Protein AF-A0A538CJV5-F1 (afdb_monomer)

Nearest PDB structures (foldseek):
  1qgs-assembly1_A  TM=6.416E-01  e=1.612E-07  Bacillus subtilis
  7x8k-assembly1_A  TM=4.515E-01  e=1.310E-04  Arabidopsis thaliana
  7x8k-assembly4_D  TM=4.521E-01  e=4.586E-04  Arabidopsis thaliana
  7x8j-assembly2_B  TM=4.253E-01  e=3.800E-04  Arabidopsis thaliana
  3u2w-assembly1_B  TM=4.925E-01  e=3.001E-03  Homo sapiens

pLDDT: mean 91.77, std 8.12, range [60.09, 98.94]

Structure (mmCIF, N/CA/C/O backbone):
data_AF-A0A538CJV5-F1
#
_entry.id   AF-A0A538CJV5-F1
#
loop_
_atom_site.group_PDB
_atom_site.id
_atom_site.type_symbol
_atom_site.label_atom_id
_atom_site.label_alt_id
_atom_site.label_comp_id
_atom_site.label_asym_id
_atom_site.label_entity_id
_atom_site.label_seq_id
_atom_site.pdbx_PDB_ins_code
_atom_site.Cartn_x
_atom_site.Cartn_y
_atom_site.Cartn_z
_atom_site.occupancy
_atom_site.B_iso_or_equiv
_atom_site.auth_seq_id
_atom_site.auth_comp_id
_atom_site.auth_asym_id
_atom_site.auth_atom_id
_atom_site.pdbx_PDB_model_num
ATOM 1 N N . MET A 1 1 ? -18.997 0.207 14.375 1.00 94.88 1 MET A N 1
ATOM 2 C CA . MET A 1 1 ? -17.544 0.206 14.150 1.00 94.88 1 MET A CA 1
ATOM 3 C C . MET A 1 1 ? -17.192 1.322 13.179 1.00 94.88 1 MET A C 1
ATOM 5 O O . MET A 1 1 ? -17.931 1.482 12.211 1.00 94.88 1 MET A O 1
ATOM 9 N N . LYS A 1 2 ? -16.114 2.066 13.415 1.00 98.38 2 LYS A N 1
ATOM 10 C CA . LYS A 1 2 ? -15.525 3.058 12.519 1.00 98.38 2 LYS A CA 1
ATOM 11 C C . LYS A 1 2 ? -14.126 2.606 12.102 1.00 98.38 2 LYS A C 1
ATOM 13 O O . LYS A 1 2 ? -13.285 2.341 12.959 1.00 98.38 2 LYS A O 1
ATOM 18 N N . LEU A 1 3 ? -13.890 2.499 10.800 1.00 98.81 3 LEU A N 1
ATOM 19 C CA . LEU A 1 3 ? -12.602 2.131 10.220 1.00 98.81 3 LEU A CA 1
ATOM 20 C C . LEU A 1 3 ? -11.924 3.375 9.649 1.00 98.81 3 LEU A C 1
ATOM 22 O O . LEU A 1 3 ? -12.487 4.038 8.779 1.00 98.81 3 LEU A O 1
ATOM 26 N N . VAL A 1 4 ? -10.709 3.665 10.108 1.00 98.94 4 VAL A N 1
ATOM 27 C CA . VAL A 1 4 ? -9.882 4.750 9.569 1.00 98.94 4 VAL A CA 1
ATOM 28 C C . VAL A 1 4 ? -8.661 4.169 8.869 1.00 98.94 4 VAL A C 1
ATOM 30 O O . VAL A 1 4 ? -7.959 3.320 9.417 1.00 98.94 4 VAL A O 1
ATOM 33 N N . VAL A 1 5 ? -8.389 4.643 7.658 1.00 98.81 5 VAL A N 1
ATOM 34 C CA . VAL A 1 5 ? -7.159 4.314 6.930 1.00 98.81 5 VAL A CA 1
ATOM 35 C C . VAL A 1 5 ? -6.187 5.477 7.060 1.00 98.81 5 VAL A C 1
ATOM 37 O O . VAL A 1 5 ? -6.578 6.631 6.908 1.00 98.81 5 VAL A O 1
ATOM 40 N N . THR A 1 6 ? -4.916 5.193 7.335 1.00 98.81 6 THR A N 1
ATOM 41 C CA . THR A 1 6 ? -3.867 6.217 7.319 1.00 98.81 6 THR A CA 1
ATOM 42 C C . THR A 1 6 ? -2.929 5.995 6.148 1.00 98.81 6 THR A C 1
ATOM 44 O O . THR A 1 6 ? -2.408 4.886 6.022 1.00 98.81 6 THR A O 1
ATOM 47 N N . VAL A 1 7 ? -2.633 7.030 5.368 1.00 98.50 7 VAL A N 1
ATOM 48 C CA . VAL A 1 7 ? -1.726 6.940 4.216 1.00 98.50 7 VAL A CA 1
ATOM 49 C C . VAL A 1 7 ? -0.593 7.958 4.326 1.00 98.50 7 VAL A C 1
ATOM 51 O O . VAL A 1 7 ? -0.819 9.131 4.611 1.00 98.50 7 VAL A O 1
ATOM 54 N N . LEU A 1 8 ? 0.646 7.507 4.129 1.00 96.88 8 LEU A N 1
ATOM 55 C CA . LEU A 1 8 ? 1.800 8.390 3.947 1.00 96.88 8 LEU A CA 1
ATOM 56 C C . LEU A 1 8 ? 2.131 8.445 2.455 1.00 96.88 8 LEU A C 1
ATOM 58 O O . LEU A 1 8 ? 2.390 7.403 1.853 1.00 96.88 8 LEU A O 1
ATOM 62 N N . ALA A 1 9 ? 2.154 9.646 1.884 1.00 96.31 9 ALA A N 1
ATOM 63 C CA . ALA A 1 9 ? 2.426 9.862 0.468 1.00 96.31 9 ALA A CA 1
ATOM 64 C C . ALA A 1 9 ? 3.586 10.845 0.260 1.00 96.31 9 ALA A C 1
ATOM 66 O O . ALA A 1 9 ? 3.787 11.766 1.056 1.00 96.31 9 ALA A O 1
ATOM 67 N N . ARG A 1 10 ? 4.356 10.622 -0.809 1.00 95.38 10 ARG A N 1
ATOM 68 C CA . ARG A 1 10 ? 5.363 11.551 -1.331 1.00 95.38 10 ARG A CA 1
ATOM 69 C C . ARG A 1 10 ? 5.578 11.284 -2.815 1.00 95.38 10 ARG A C 1
ATOM 71 O O . ARG A 1 10 ? 6.206 10.285 -3.152 1.00 95.38 10 ARG A O 1
ATOM 78 N N . ASP A 1 11 ? 5.104 12.187 -3.663 1.00 96.62 11 ASP A N 1
ATOM 79 C CA . ASP A 1 11 ? 5.151 12.062 -5.127 1.00 96.62 11 ASP A CA 1
ATOM 80 C C . ASP A 1 11 ? 4.445 10.794 -5.664 1.00 96.62 11 ASP A C 1
ATOM 82 O O . ASP A 1 11 ? 5.027 9.986 -6.394 1.00 96.62 11 ASP A O 1
ATOM 86 N N . GLU A 1 12 ? 3.188 10.604 -5.257 1.00 97.75 12 GLU A N 1
ATOM 87 C CA . GLU A 1 12 ? 2.350 9.428 -5.533 1.00 97.75 12 GLU A CA 1
ATOM 88 C C . GLU A 1 12 ? 1.084 9.795 -6.344 1.00 97.75 12 GLU A C 1
ATOM 90 O O . GLU A 1 12 ? 0.062 9.106 -6.268 1.00 97.75 12 GLU A O 1
ATOM 95 N N . ALA A 1 13 ? 1.122 10.878 -7.134 1.00 98.00 13 ALA A N 1
ATOM 96 C CA . ALA A 1 13 ? -0.043 11.382 -7.873 1.00 98.00 13 ALA A CA 1
ATOM 97 C C . ALA A 1 13 ? -0.599 10.373 -8.893 1.00 98.00 13 ALA A C 1
ATOM 99 O O . ALA A 1 13 ? -1.760 10.454 -9.286 1.00 98.00 13 ALA A O 1
ATOM 100 N N . ASP A 1 14 ? 0.220 9.408 -9.314 1.00 97.56 14 ASP A N 1
ATOM 101 C CA . ASP A 1 14 ? -0.156 8.354 -10.253 1.00 97.56 14 ASP A CA 1
ATOM 102 C C . ASP A 1 14 ? -1.015 7.237 -9.629 1.00 97.56 14 ASP A C 1
ATOM 104 O O . ASP A 1 14 ? -1.598 6.437 -10.365 1.00 97.56 14 ASP A O 1
ATOM 108 N N . VAL A 1 15 ? -1.112 7.172 -8.293 1.00 98.44 15 VAL A N 1
ATOM 109 C CA . VAL A 1 15 ? -1.811 6.090 -7.575 1.00 98.44 15 VAL A CA 1
ATOM 110 C C . VAL A 1 15 ? -2.722 6.568 -6.440 1.00 98.44 15 VAL A C 1
ATOM 112 O O . VAL A 1 15 ? -3.722 5.904 -6.162 1.00 98.44 15 VAL A O 1
ATOM 115 N N . ILE A 1 16 ? -2.431 7.709 -5.805 1.00 98.75 16 ILE A N 1
ATOM 116 C CA . ILE A 1 16 ? -3.068 8.113 -4.540 1.00 98.75 16 ILE A CA 1
ATOM 117 C C . ILE A 1 16 ? -4.590 8.287 -4.646 1.00 98.75 16 ILE A C 1
ATOM 119 O O . ILE A 1 16 ? -5.313 7.899 -3.730 1.00 98.75 16 ILE A O 1
ATOM 123 N N . ASP A 1 17 ? -5.090 8.783 -5.781 1.00 98.75 17 ASP A N 1
ATOM 124 C CA . ASP A 1 17 ? -6.530 8.905 -6.033 1.00 98.75 17 ASP A CA 1
ATOM 125 C C . ASP A 1 17 ? -7.220 7.531 -6.038 1.00 98.75 17 ASP A C 1
ATOM 127 O O . ASP A 1 17 ? -8.182 7.285 -5.309 1.00 98.75 17 ASP A O 1
ATOM 131 N N . ALA A 1 18 ? -6.664 6.588 -6.803 1.00 98.75 18 ALA A N 1
ATOM 132 C CA . ALA A 1 18 ? -7.179 5.228 -6.882 1.00 98.75 18 ALA A CA 1
ATOM 133 C C . ALA A 1 18 ? -7.099 4.512 -5.530 1.00 98.75 18 ALA A C 1
ATOM 135 O O . ALA A 1 18 ? -8.007 3.756 -5.179 1.00 98.75 18 ALA A O 1
ATOM 136 N N . GLN A 1 19 ? -6.032 4.761 -4.770 1.00 98.75 19 GLN A N 1
ATOM 137 C CA . GLN A 1 19 ? -5.829 4.206 -3.440 1.00 98.75 19 GLN A CA 1
ATOM 138 C C . GLN A 1 19 ? -6.925 4.672 -2.476 1.00 98.75 19 GLN A C 1
ATOM 140 O O . GLN A 1 19 ? -7.603 3.832 -1.880 1.00 98.75 19 GLN A O 1
ATOM 145 N N . ILE A 1 20 ? -7.163 5.978 -2.368 1.00 98.88 20 ILE A N 1
ATOM 146 C CA . ILE A 1 20 ? -8.159 6.532 -1.441 1.00 98.88 20 ILE A CA 1
ATOM 147 C C . ILE A 1 20 ? -9.569 6.115 -1.859 1.00 98.88 20 ILE A C 1
ATOM 149 O O . ILE A 1 20 ? -10.326 5.585 -1.040 1.00 98.88 20 ILE A O 1
ATOM 153 N N . SER A 1 21 ? -9.894 6.272 -3.145 1.00 98.75 21 SER A N 1
ATOM 154 C CA . SER A 1 21 ? -11.191 5.888 -3.703 1.00 98.75 21 SER A CA 1
ATOM 155 C C . SER A 1 21 ? -11.505 4.412 -3.453 1.00 98.75 21 SER A C 1
ATOM 157 O O . SER A 1 21 ? -12.608 4.074 -3.009 1.00 98.75 21 SER A O 1
ATOM 159 N N . PHE A 1 22 ? -10.525 3.521 -3.650 1.00 98.81 22 PHE A N 1
ATOM 160 C CA . PHE A 1 22 ? -10.687 2.101 -3.357 1.00 98.81 22 PHE A CA 1
ATOM 161 C C . PHE A 1 22 ? -11.000 1.852 -1.881 1.00 98.81 22 PHE A C 1
ATOM 163 O O . PHE A 1 22 ? -11.981 1.172 -1.592 1.00 98.81 22 PHE A O 1
ATOM 170 N N . HIS A 1 23 ? -10.221 2.399 -0.942 1.00 98.81 23 HIS A N 1
ATOM 171 C CA . HIS A 1 23 ? -10.404 2.087 0.480 1.00 98.81 23 HIS A CA 1
ATOM 172 C C . HIS A 1 23 ? -11.726 2.622 1.038 1.00 98.81 23 HIS A C 1
ATOM 174 O O . HIS A 1 23 ? -12.391 1.906 1.792 1.00 98.81 23 HIS A O 1
ATOM 180 N N . LEU A 1 24 ? -12.150 3.824 0.630 1.00 98.81 24 LEU A N 1
ATOM 181 C CA . LEU A 1 24 ? -13.466 4.367 0.991 1.00 98.81 24 LEU A CA 1
ATOM 182 C C . LEU A 1 24 ? -14.594 3.443 0.498 1.00 98.81 24 LEU A C 1
ATOM 184 O O . LEU A 1 24 ? -15.499 3.091 1.254 1.00 98.81 24 LEU A O 1
ATOM 188 N N . ASN A 1 25 ? -14.497 2.947 -0.740 1.00 98.56 25 ASN A N 1
ATOM 189 C CA . ASN A 1 25 ? -15.475 2.008 -1.301 1.00 98.56 25 ASN A CA 1
ATOM 190 C C . ASN A 1 25 ? -15.317 0.559 -0.801 1.00 98.56 25 ASN A C 1
ATOM 192 O O . ASN A 1 25 ? -16.243 -0.243 -0.933 1.00 98.56 25 ASN A O 1
ATOM 196 N N . ALA A 1 26 ? -14.175 0.220 -0.204 1.00 98.25 26 ALA A N 1
ATOM 197 C CA . ALA A 1 26 ? -13.915 -1.060 0.449 1.00 98.25 26 ALA A CA 1
ATOM 198 C C . ALA A 1 26 ? -14.367 -1.086 1.921 1.00 98.25 26 ALA A C 1
ATOM 200 O O . ALA A 1 26 ? -14.229 -2.116 2.584 1.00 98.25 26 ALA A O 1
ATOM 201 N N . GLY A 1 27 ? -14.937 0.014 2.429 1.00 97.94 27 GLY A N 1
ATOM 202 C CA . GLY A 1 27 ? -15.560 0.099 3.751 1.00 97.94 27 GLY A CA 1
ATOM 203 C C . GLY A 1 27 ? -14.835 0.988 4.764 1.00 97.94 27 GLY A C 1
ATOM 204 O O . GLY A 1 27 ? -15.247 1.004 5.923 1.00 97.94 27 GLY A O 1
ATOM 205 N N . ALA A 1 28 ? -13.780 1.712 4.378 1.00 98.56 28 ALA A N 1
ATOM 206 C CA . ALA A 1 28 ? -13.204 2.743 5.238 1.00 98.56 28 ALA A CA 1
ATOM 207 C C . ALA A 1 28 ? -14.182 3.914 5.403 1.00 98.56 28 ALA A C 1
ATOM 209 O O . ALA A 1 28 ? -14.783 4.374 4.436 1.00 98.56 28 ALA A O 1
ATOM 210 N N . ASP A 1 29 ? -14.325 4.411 6.629 1.00 98.75 29 ASP A N 1
ATOM 211 C CA . ASP A 1 29 ? -15.207 5.539 6.936 1.00 98.75 29 ASP A CA 1
ATOM 212 C C . ASP A 1 29 ? -14.502 6.890 6.767 1.00 98.75 29 ASP A C 1
ATOM 214 O O . ASP A 1 29 ? -15.157 7.915 6.591 1.00 98.75 29 ASP A O 1
ATOM 218 N N . PHE A 1 30 ? -13.173 6.913 6.903 1.00 98.88 30 PHE A N 1
ATOM 219 C CA . PHE A 1 30 ? -12.385 8.138 6.863 1.00 98.88 30 PHE A CA 1
ATOM 220 C C . PHE A 1 30 ? -10.911 7.847 6.565 1.00 98.88 30 PHE A C 1
ATOM 222 O O . PHE A 1 30 ? -10.411 6.756 6.866 1.00 98.88 30 PHE A O 1
ATOM 229 N N . VAL A 1 31 ? -10.207 8.842 6.028 1.00 98.94 31 VAL A N 1
ATOM 230 C CA . VAL A 1 31 ? -8.772 8.764 5.735 1.00 98.94 31 VAL A CA 1
ATOM 231 C C . VAL A 1 31 ? -8.003 9.841 6.496 1.00 98.94 31 VAL A C 1
ATOM 233 O O . VAL A 1 31 ? -8.420 10.992 6.573 1.00 98.94 31 VAL A O 1
ATOM 236 N N . ILE A 1 32 ? -6.847 9.488 7.047 1.00 98.94 32 ILE A N 1
ATOM 237 C CA . ILE A 1 32 ? -5.866 10.453 7.552 1.00 98.94 32 ILE A CA 1
ATOM 238 C C . ILE A 1 32 ? -4.629 10.344 6.669 1.00 98.94 32 ILE A C 1
ATOM 240 O O . ILE A 1 32 ? -3.984 9.299 6.640 1.00 98.94 32 ILE A O 1
ATOM 244 N N . ALA A 1 33 ? -4.292 11.403 5.945 1.00 98.81 33 ALA A N 1
ATOM 245 C CA . ALA A 1 33 ? -3.119 11.419 5.085 1.00 98.81 33 ALA A CA 1
ATOM 246 C C . ALA A 1 33 ? -2.023 12.311 5.662 1.00 98.81 33 ALA A C 1
ATOM 248 O O . ALA A 1 33 ? -2.291 13.412 6.137 1.00 98.81 33 ALA A O 1
ATOM 249 N N . THR A 1 34 ? -0.777 11.852 5.580 1.00 98.44 34 THR A N 1
ATOM 250 C CA . THR A 1 34 ? 0.395 12.724 5.670 1.00 98.44 34 THR A CA 1
ATOM 251 C C . THR A 1 34 ? 0.983 12.873 4.275 1.00 98.44 34 THR A C 1
ATOM 253 O O . THR A 1 34 ? 1.377 11.879 3.666 1.00 98.44 34 THR A O 1
ATOM 256 N N . ASP A 1 35 ? 1.062 14.108 3.791 1.00 97.75 35 ASP A N 1
ATOM 257 C CA . ASP A 1 35 ? 1.786 14.465 2.574 1.00 97.75 35 ASP A CA 1
ATOM 258 C C . ASP A 1 35 ? 3.192 14.943 2.946 1.00 97.75 35 ASP A C 1
ATOM 260 O O . ASP A 1 35 ? 3.358 15.973 3.607 1.00 97.75 35 ASP A O 1
ATOM 264 N N . ASN A 1 36 ? 4.213 14.185 2.548 1.00 95.38 36 ASN A N 1
ATOM 265 C CA . ASN A 1 36 ? 5.600 14.515 2.840 1.00 95.38 36 ASN A CA 1
ATOM 266 C C . ASN A 1 36 ? 6.226 15.372 1.737 1.00 95.38 36 ASN A C 1
ATOM 268 O O . ASN A 1 36 ? 7.136 14.933 1.030 1.00 95.38 36 ASN A O 1
ATOM 272 N N . ASN A 1 37 ? 5.767 16.623 1.667 1.00 94.31 37 ASN A N 1
ATOM 273 C CA . ASN A 1 37 ? 6.309 17.659 0.790 1.00 94.31 37 ASN A CA 1
ATOM 274 C C . ASN A 1 37 ? 6.366 17.202 -0.677 1.00 94.31 37 ASN A C 1
ATOM 276 O O . ASN A 1 37 ? 7.427 17.278 -1.314 1.00 94.31 37 ASN A O 1
ATOM 280 N N . SER A 1 38 ? 5.245 16.666 -1.175 1.00 96.25 38 SER A N 1
ATOM 281 C CA . SER A 1 38 ? 5.129 16.267 -2.576 1.00 96.25 38 SER A CA 1
ATOM 282 C C . SER A 1 38 ? 5.346 17.459 -3.511 1.00 96.25 38 SER A C 1
ATOM 284 O O . SER A 1 38 ? 5.083 18.614 -3.175 1.00 96.25 38 SER A O 1
ATOM 286 N N . ARG A 1 39 ? 5.891 17.172 -4.691 1.00 95.19 39 ARG A N 1
ATOM 287 C CA . ARG A 1 39 ? 6.211 18.135 -5.756 1.00 95.19 39 ARG A CA 1
ATOM 288 C C . ARG A 1 39 ? 5.524 17.799 -7.076 1.00 95.19 39 ARG A C 1
ATOM 290 O O . ARG A 1 39 ? 5.745 18.487 -8.072 1.00 95.19 39 ARG A O 1
ATOM 297 N N . ASP A 1 40 ? 4.750 16.723 -7.095 1.00 95.56 40 ASP A N 1
ATOM 298 C CA . ASP A 1 40 ? 3.803 16.408 -8.154 1.00 95.56 40 ASP A CA 1
ATOM 299 C C . ASP A 1 40 ? 2.375 16.806 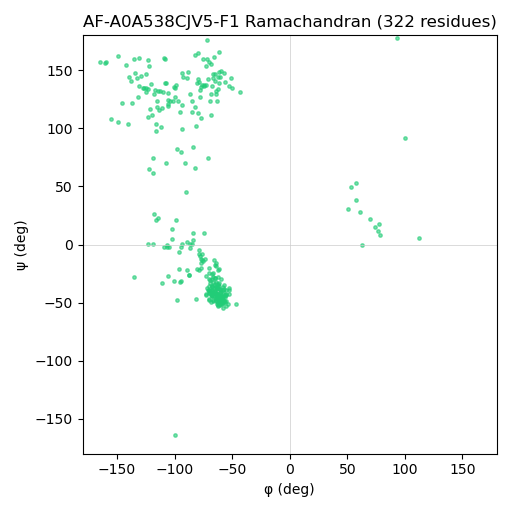-7.728 1.00 95.56 40 ASP A C 1
ATOM 301 O O . ASP A 1 40 ? 2.201 17.565 -6.782 1.00 95.56 40 ASP A O 1
ATOM 305 N N . GLY A 1 41 ? 1.353 16.298 -8.422 1.00 98.00 41 GLY A N 1
ATOM 306 C CA . GLY A 1 41 ? -0.053 16.593 -8.124 1.00 98.00 41 GLY A CA 1
ATOM 307 C C . GLY A 1 41 ? -0.641 15.903 -6.880 1.00 98.00 41 GLY A C 1
ATOM 308 O O . GLY A 1 41 ? -1.862 15.879 -6.732 1.00 98.00 41 GLY A O 1
ATOM 309 N N . THR A 1 42 ? 0.171 15.252 -6.035 1.00 98.62 42 THR A N 1
ATOM 310 C CA . THR A 1 42 ? -0.322 14.457 -4.893 1.00 98.62 42 THR A CA 1
ATOM 311 C C . THR A 1 42 ? -1.093 15.322 -3.902 1.00 98.62 42 THR A C 1
ATOM 313 O O . THR A 1 42 ? -2.175 14.934 -3.458 1.00 98.62 42 THR A O 1
ATOM 316 N N . THR A 1 43 ? -0.556 16.495 -3.556 1.00 98.62 43 THR A N 1
ATOM 317 C CA . THR A 1 43 ? -1.146 17.391 -2.555 1.00 98.62 43 THR A CA 1
ATOM 318 C C . THR A 1 43 ? -2.525 17.873 -3.001 1.00 98.62 43 THR A C 1
ATOM 320 O O . THR A 1 43 ? -3.482 17.797 -2.233 1.00 98.62 43 THR A O 1
ATOM 323 N N . GLU A 1 44 ? -2.668 18.285 -4.262 1.00 98.75 44 GLU A N 1
ATOM 324 C CA . GLU A 1 44 ? -3.924 18.791 -4.822 1.00 98.75 44 GLU A CA 1
ATOM 325 C C . GLU A 1 44 ? -5.017 17.715 -4.855 1.00 98.75 44 GLU A C 1
ATOM 327 O O . GLU A 1 44 ? -6.193 18.016 -4.612 1.00 98.75 44 GLU A O 1
ATOM 332 N N . ILE A 1 45 ? -4.638 16.458 -5.126 1.00 98.88 45 ILE A N 1
ATOM 333 C CA . ILE A 1 45 ? -5.551 15.310 -5.061 1.00 98.88 45 ILE A CA 1
ATOM 334 C C . ILE A 1 45 ? -6.031 15.107 -3.618 1.00 98.88 45 ILE A C 1
ATOM 336 O O . ILE A 1 45 ? -7.236 15.016 -3.378 1.00 98.88 45 ILE A O 1
ATOM 340 N N . LEU A 1 46 ? -5.114 15.090 -2.644 1.00 98.88 46 LEU A N 1
ATOM 341 C CA . LEU A 1 46 ? -5.451 14.920 -1.226 1.00 98.88 46 LEU A CA 1
ATOM 342 C C . LEU A 1 46 ? -6.368 16.040 -0.713 1.00 98.88 46 LEU A C 1
ATOM 344 O O . LEU A 1 46 ? -7.348 15.770 -0.018 1.00 98.88 46 LEU A O 1
ATOM 348 N N . GLU A 1 47 ? -6.106 17.289 -1.097 1.00 98.81 47 GLU A N 1
ATOM 349 C CA . GLU A 1 47 ? -6.968 18.430 -0.775 1.00 98.81 47 GLU A CA 1
ATOM 350 C C . GLU A 1 47 ? -8.374 18.309 -1.385 1.00 98.81 47 GLU A C 1
ATOM 352 O O . GLU A 1 47 ? -9.337 18.838 -0.823 1.00 98.81 47 GLU A O 1
ATOM 357 N N . GLY A 1 48 ? -8.523 17.603 -2.511 1.00 98.81 48 GLY A N 1
ATOM 358 C CA . GLY A 1 48 ? -9.824 17.216 -3.063 1.00 98.81 48 GLY A CA 1
ATOM 359 C C . GLY A 1 48 ? -10.666 16.445 -2.052 1.00 98.81 48 GLY A C 1
ATOM 360 O O . GLY A 1 48 ? -11.765 16.878 -1.706 1.00 98.81 48 GLY A O 1
ATOM 361 N N . TYR A 1 49 ? -10.099 15.384 -1.486 1.00 98.81 49 TYR A N 1
ATOM 362 C CA . TYR A 1 49 ? -10.761 14.565 -0.470 1.00 98.81 49 TYR A CA 1
ATOM 363 C C . TYR A 1 49 ? -10.992 15.306 0.860 1.00 98.81 49 TYR A C 1
ATOM 365 O O . TYR A 1 49 ? -11.967 15.024 1.564 1.00 98.81 49 TYR A O 1
ATOM 373 N N . VAL A 1 50 ? -10.149 16.293 1.200 1.00 98.88 50 VAL A N 1
ATOM 374 C CA . VAL A 1 50 ? -10.411 17.205 2.332 1.00 98.88 50 VAL A CA 1
ATOM 375 C C . VAL A 1 50 ? -11.685 18.012 2.086 1.00 98.88 50 VAL A C 1
ATOM 377 O O . VAL A 1 50 ? -12.536 18.098 2.971 1.00 98.88 50 VAL A O 1
ATOM 380 N N . ARG A 1 51 ? -11.850 18.584 0.885 1.00 98.75 51 ARG A N 1
ATOM 381 C CA . ARG A 1 51 ? -13.052 19.360 0.524 1.00 98.75 51 ARG A CA 1
ATOM 382 C C . ARG A 1 51 ? -14.319 18.506 0.520 1.00 98.75 51 ARG A C 1
ATOM 384 O O . ARG A 1 51 ? -15.385 19.015 0.854 1.00 98.75 51 ARG A O 1
ATOM 391 N N . GLU A 1 52 ? -14.201 17.227 0.182 1.00 98.50 52 GLU A N 1
ATOM 392 C CA . GLU A 1 52 ? -15.297 16.253 0.262 1.00 98.50 52 GLU A CA 1
ATOM 393 C C . GLU A 1 52 ? -15.639 15.835 1.703 1.00 98.50 52 GLU A C 1
ATOM 395 O O . GLU A 1 52 ? -16.688 15.240 1.942 1.00 98.50 52 GLU A O 1
ATOM 400 N N . GLY A 1 53 ? -14.791 16.169 2.682 1.00 98.62 53 GLY A N 1
ATOM 401 C CA . GLY A 1 53 ? -15.027 15.878 4.096 1.00 98.62 53 GLY A CA 1
ATOM 402 C C . GLY A 1 53 ? -14.755 14.426 4.493 1.00 98.62 53 GLY A C 1
ATOM 403 O O . GLY A 1 53 ? -15.219 13.995 5.548 1.00 98.62 53 GLY A O 1
ATOM 404 N N . VAL A 1 54 ? -14.010 13.675 3.676 1.00 98.75 54 VAL A N 1
ATOM 405 C CA . VAL A 1 54 ? -13.677 12.254 3.911 1.00 98.75 54 VAL A CA 1
ATOM 406 C C . VAL A 1 54 ? -12.208 12.026 4.280 1.00 98.75 54 VAL A C 1
ATOM 408 O O . VAL A 1 54 ? -11.810 10.893 4.563 1.00 98.75 54 VAL A O 1
ATOM 411 N N . LEU A 1 55 ? -11.401 13.093 4.299 1.00 98.88 55 LEU A N 1
ATOM 412 C CA . LEU A 1 55 ? -9.974 13.030 4.593 1.00 98.88 55 LEU A CA 1
ATOM 413 C C . LEU A 1 55 ? -9.509 14.172 5.509 1.00 98.88 55 LEU A C 1
ATOM 415 O O . LEU A 1 55 ? -9.911 15.323 5.347 1.00 98.88 55 LEU A O 1
ATOM 419 N N . HIS A 1 56 ? -8.611 13.857 6.444 1.00 98.88 56 HIS A N 1
ATOM 420 C CA . HIS A 1 56 ? -7.805 14.831 7.183 1.00 98.88 56 HIS A CA 1
ATOM 421 C C . HIS A 1 56 ? -6.365 14.817 6.671 1.00 98.88 56 HIS A C 1
ATOM 423 O O . HIS A 1 56 ? -5.725 13.764 6.663 1.00 98.88 56 HIS A O 1
ATOM 429 N N . LEU A 1 57 ? -5.861 15.979 6.255 1.00 98.81 57 LEU A N 1
ATOM 430 C CA . LEU A 1 57 ? -4.535 16.125 5.659 1.00 98.81 57 LEU A CA 1
ATOM 431 C C . LEU A 1 57 ? -3.553 16.773 6.637 1.00 98.81 57 LEU A C 1
ATOM 433 O O . LEU A 1 57 ? -3.819 17.836 7.196 1.00 98.81 57 LEU A O 1
ATOM 437 N N . ILE A 1 58 ? -2.394 16.141 6.790 1.00 98.62 58 ILE A N 1
ATOM 438 C CA . ILE A 1 58 ? -1.241 16.658 7.518 1.00 98.62 58 ILE A CA 1
ATOM 439 C C . ILE A 1 58 ? -0.142 16.969 6.502 1.00 98.62 58 ILE A C 1
ATOM 441 O O . ILE A 1 58 ? 0.368 16.064 5.842 1.00 98.62 58 ILE A O 1
ATOM 445 N N . HIS A 1 59 ? 0.255 18.236 6.402 1.00 97.81 59 HIS A N 1
ATOM 446 C CA . HIS A 1 59 ? 1.411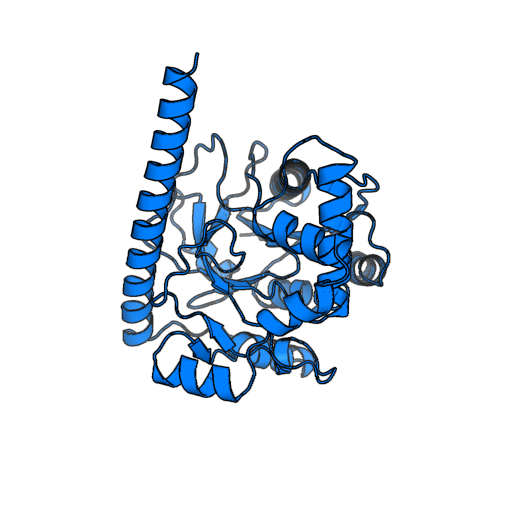 18.630 5.598 1.00 97.81 59 HIS A CA 1
ATOM 447 C C . HIS A 1 59 ? 2.693 18.462 6.412 1.00 97.81 59 HIS A C 1
ATOM 449 O O . HIS A 1 59 ? 2.832 19.040 7.491 1.00 97.81 59 HIS A O 1
ATOM 455 N N . GLU A 1 60 ? 3.636 17.683 5.892 1.00 95.94 60 GLU A N 1
ATOM 456 C CA . GLU A 1 60 ? 4.907 17.399 6.545 1.00 95.94 60 GLU A CA 1
ATOM 457 C C . GLU A 1 60 ? 6.074 17.948 5.709 1.00 95.94 60 GLU A C 1
ATOM 459 O O . GLU A 1 60 ? 6.514 17.297 4.755 1.00 95.94 60 GLU A O 1
ATOM 464 N N . PRO A 1 61 ? 6.589 19.148 6.046 1.00 92.06 61 PRO A N 1
ATOM 465 C CA . PRO A 1 61 ? 7.614 19.823 5.252 1.00 92.06 61 PRO A CA 1
ATOM 466 C C . PRO A 1 61 ? 9.012 19.210 5.422 1.00 92.06 61 PRO A C 1
ATOM 468 O O . PRO A 1 61 ? 9.914 19.528 4.645 1.00 92.06 61 PRO A O 1
ATOM 471 N N . ALA A 1 62 ? 9.225 18.367 6.440 1.00 85.62 62 ALA A N 1
ATOM 472 C CA . ALA A 1 62 ? 10.528 17.785 6.729 1.00 85.62 62 ALA A CA 1
ATOM 473 C C . ALA A 1 62 ? 11.014 16.875 5.590 1.00 85.62 62 ALA A C 1
ATOM 475 O O . ALA A 1 62 ? 10.301 15.997 5.119 1.00 85.62 62 ALA A O 1
ATOM 476 N N . GLU A 1 63 ? 12.263 17.039 5.158 1.00 78.38 63 GLU A N 1
ATOM 477 C CA . GLU A 1 63 ? 12.794 16.267 4.027 1.00 78.38 63 GLU A CA 1
ATOM 478 C C . GLU A 1 63 ? 13.250 14.846 4.396 1.00 78.38 63 GLU A C 1
ATOM 480 O O . GLU A 1 63 ? 13.341 13.990 3.510 1.00 78.38 63 GLU A O 1
ATOM 485 N N . GLY A 1 64 ? 13.538 14.593 5.678 1.00 77.81 64 GLY A N 1
ATOM 486 C CA . GLY A 1 64 ? 13.935 13.280 6.195 1.00 77.81 64 GLY A CA 1
ATOM 487 C C . GLY A 1 64 ? 12.767 12.294 6.247 1.00 77.81 64 GLY A C 1
ATOM 488 O O . GLY A 1 64 ? 11.622 12.698 6.382 1.00 77.81 64 GLY A O 1
ATOM 489 N N . LEU A 1 65 ? 13.037 10.987 6.167 1.00 79.06 65 LEU A N 1
ATOM 490 C CA . LEU A 1 65 ? 11.986 9.961 6.120 1.00 79.06 65 LEU A CA 1
ATOM 491 C C . LEU A 1 65 ? 11.670 9.390 7.516 1.00 79.06 65 LEU A C 1
ATOM 493 O O . LEU A 1 65 ? 12.093 8.280 7.857 1.00 79.06 65 LEU A O 1
ATOM 497 N N . ARG A 1 66 ? 10.880 10.121 8.314 1.00 86.12 66 ARG A N 1
ATOM 498 C CA . ARG A 1 66 ? 10.468 9.725 9.680 1.00 86.12 66 ARG A CA 1
ATOM 499 C C . ARG A 1 66 ? 9.160 8.919 9.689 1.00 86.12 66 ARG A C 1
ATOM 501 O O . ARG A 1 66 ? 8.284 9.130 10.522 1.00 86.12 66 ARG A O 1
ATOM 508 N N . GLN A 1 67 ? 9.045 7.947 8.775 1.00 88.56 67 GLN A N 1
ATOM 509 C CA . GLN A 1 67 ? 7.813 7.178 8.512 1.00 88.56 67 GLN A CA 1
ATOM 510 C C . GLN A 1 67 ? 7.126 6.659 9.787 1.00 88.56 67 GLN A C 1
ATOM 512 O O . GLN A 1 67 ? 5.932 6.870 9.961 1.00 88.56 67 GLN A O 1
ATOM 517 N N . GLY A 1 68 ? 7.864 5.988 10.682 1.00 90.44 68 GLY A N 1
ATOM 518 C CA . GLY A 1 68 ? 7.273 5.380 11.883 1.00 90.44 68 GLY A CA 1
ATOM 519 C C . GLY A 1 68 ? 6.635 6.401 12.829 1.00 90.44 68 GLY A C 1
ATOM 520 O O . GLY A 1 68 ? 5.589 6.130 13.411 1.00 90.44 68 GLY A O 1
ATOM 521 N N . GLU A 1 69 ? 7.216 7.596 12.937 1.00 92.88 69 GLU A N 1
ATOM 522 C CA . GLU A 1 69 ? 6.672 8.685 13.752 1.00 92.88 69 GLU A CA 1
ATOM 523 C C . GLU A 1 69 ? 5.400 9.260 13.146 1.00 92.88 69 GLU A C 1
ATOM 525 O O . GLU A 1 69 ? 4.404 9.423 13.847 1.00 92.88 69 GLU A O 1
ATOM 530 N N . TRP A 1 70 ? 5.410 9.533 11.843 1.00 95.31 70 TRP A N 1
ATOM 531 C CA . TRP A 1 70 ? 4.254 10.113 11.167 1.00 95.31 70 TRP A CA 1
ATOM 532 C C . TRP A 1 70 ? 3.078 9.145 11.118 1.00 95.31 70 TRP A C 1
ATOM 534 O O . TRP A 1 70 ? 1.953 9.538 11.415 1.00 95.31 70 TRP A O 1
ATOM 544 N N . VAL A 1 71 ? 3.331 7.867 10.830 1.00 97.06 71 VAL A N 1
ATOM 545 C CA . VAL A 1 71 ? 2.293 6.831 10.869 1.00 97.06 71 VAL A CA 1
ATOM 546 C C . VAL A 1 71 ? 1.759 6.651 12.290 1.00 97.06 71 VAL A C 1
ATOM 548 O O . VAL A 1 71 ? 0.546 6.615 12.478 1.00 97.06 71 VAL A O 1
ATOM 551 N N . THR A 1 72 ? 2.629 6.637 13.305 1.00 97.69 72 THR A N 1
ATOM 552 C CA . THR A 1 72 ? 2.207 6.611 14.715 1.00 97.69 72 THR A CA 1
ATOM 553 C C . THR A 1 72 ? 1.333 7.818 15.065 1.00 97.69 72 THR A C 1
ATOM 555 O O . THR A 1 72 ? 0.286 7.657 15.690 1.00 97.69 72 THR A O 1
ATOM 558 N N . ARG A 1 73 ? 1.717 9.028 14.634 1.00 97.94 73 ARG A N 1
ATOM 559 C CA . ARG A 1 73 ? 0.928 10.255 14.820 1.00 97.94 73 ARG A CA 1
ATOM 560 C C . ARG A 1 73 ? -0.465 10.106 14.208 1.00 97.94 73 ARG A C 1
ATOM 562 O O . ARG A 1 73 ? -1.444 10.377 14.895 1.00 97.94 73 ARG A O 1
ATOM 569 N N . MET A 1 74 ? -0.562 9.632 12.964 1.00 98.69 74 MET A N 1
ATOM 570 C CA . MET A 1 74 ? -1.851 9.405 12.299 1.00 98.69 74 MET A CA 1
ATOM 571 C C . MET A 1 74 ? -2.694 8.332 13.001 1.00 98.69 74 MET A C 1
ATOM 573 O O . MET A 1 74 ? -3.891 8.527 13.182 1.00 98.69 74 MET A O 1
ATOM 577 N N . ALA A 1 75 ? -2.089 7.222 13.432 1.00 98.50 75 ALA A N 1
ATOM 578 C CA . ALA A 1 75 ? -2.799 6.133 14.104 1.00 98.50 75 ALA A CA 1
ATOM 579 C C . ALA A 1 75 ? -3.385 6.564 15.459 1.00 98.50 75 ALA A C 1
ATOM 581 O O . ALA A 1 75 ? -4.521 6.222 15.786 1.00 98.50 75 ALA A O 1
ATOM 582 N N . ARG A 1 76 ? -2.640 7.368 16.226 1.00 98.62 76 ARG A N 1
ATOM 583 C CA . ARG A 1 76 ? -3.129 7.950 17.484 1.00 98.62 76 ARG A CA 1
ATOM 584 C C . ARG A 1 76 ? -4.243 8.956 17.239 1.00 98.62 76 ARG A C 1
ATOM 586 O O . ARG A 1 76 ? -5.261 8.895 17.916 1.00 98.62 76 ARG A O 1
ATOM 593 N N . LEU A 1 77 ? -4.080 9.814 16.231 1.00 98.69 77 LEU A N 1
ATOM 594 C CA . LEU A 1 77 ? -5.100 10.777 15.821 1.00 98.69 77 LEU A CA 1
ATOM 595 C C . LEU A 1 77 ? -6.403 10.077 15.406 1.00 98.69 77 LEU A C 1
ATOM 597 O O . LEU A 1 77 ? -7.491 10.514 15.780 1.00 98.69 77 LEU A O 1
ATOM 601 N N . ALA A 1 78 ? -6.297 8.954 14.687 1.00 98.75 78 ALA A N 1
ATOM 602 C CA . ALA A 1 78 ? -7.443 8.123 14.337 1.00 98.75 78 ALA A CA 1
ATOM 603 C C . ALA A 1 78 ? -8.219 7.679 15.587 1.00 98.75 78 ALA A C 1
ATOM 605 O O . ALA A 1 78 ? -9.447 7.759 15.600 1.00 98.75 78 ALA A O 1
ATOM 606 N N . ALA A 1 79 ? -7.510 7.262 16.641 1.00 98.19 79 ALA A N 1
ATOM 607 C CA . ALA A 1 79 ? -8.110 6.841 17.902 1.00 98.19 79 ALA A CA 1
ATOM 608 C C . ALA A 1 79 ? -8.725 8.011 18.692 1.00 98.19 79 ALA A C 1
ATOM 610 O O . ALA A 1 79 ? -9.859 7.902 19.152 1.00 98.19 79 ALA A O 1
ATOM 611 N N . THR A 1 80 ? -8.002 9.123 18.854 1.00 98.31 80 THR A N 1
ATOM 612 C CA . THR A 1 80 ? -8.411 10.213 19.757 1.00 98.31 80 THR A CA 1
ATOM 613 C C . THR A 1 80 ? -9.432 11.158 19.139 1.00 98.31 80 THR A C 1
ATOM 615 O O . THR A 1 80 ? -10.437 11.473 19.773 1.00 98.31 80 THR A O 1
ATOM 618 N N . ASP A 1 81 ? -9.195 11.591 17.902 1.00 98.44 81 ASP A N 1
ATOM 619 C CA . ASP A 1 81 ? -9.895 12.743 17.321 1.00 98.44 81 ASP A CA 1
ATOM 620 C C . ASP A 1 81 ? -10.934 12.297 16.293 1.00 98.44 81 ASP A C 1
ATOM 622 O O . ASP A 1 81 ? -11.957 12.953 16.095 1.00 98.44 81 ASP A O 1
ATOM 626 N N . PHE A 1 82 ? -10.702 11.141 15.665 1.00 98.38 82 PHE A N 1
ATOM 627 C CA . PHE A 1 82 ? -11.615 10.574 14.677 1.00 98.38 82 PHE A CA 1
ATOM 628 C C . PHE A 1 82 ? -12.428 9.394 15.206 1.00 98.38 82 PHE A C 1
ATOM 630 O O . PHE A 1 82 ? -13.295 8.918 14.474 1.00 98.38 82 PHE A O 1
ATOM 637 N N . GLY A 1 83 ? -12.227 8.956 16.453 1.00 98.12 83 GLY A N 1
ATOM 638 C CA . GLY A 1 83 ? -13.029 7.904 17.087 1.00 98.12 83 GLY A CA 1
ATOM 639 C C . GLY A 1 83 ? -13.018 6.586 16.312 1.00 98.12 83 GLY A C 1
ATOM 640 O O . GLY A 1 83 ? -14.063 5.959 16.142 1.00 98.12 83 GLY A O 1
ATOM 641 N N . ALA A 1 84 ? -11.866 6.221 15.748 1.00 98.69 84 ALA A N 1
ATOM 642 C CA . ALA A 1 84 ? -11.682 4.940 15.089 1.00 98.69 84 ALA A CA 1
ATOM 643 C C . ALA A 1 84 ? -11.864 3.794 16.093 1.00 98.69 84 ALA A C 1
ATOM 645 O O . ALA A 1 84 ? -11.427 3.889 17.234 1.00 98.69 84 ALA A O 1
ATOM 646 N N . ASP A 1 85 ? -12.445 2.689 15.637 1.00 98.56 85 ASP A N 1
ATOM 647 C CA . ASP A 1 85 ? -12.396 1.401 16.335 1.00 98.56 85 ASP A CA 1
ATOM 648 C C . ASP A 1 85 ? -11.258 0.530 15.780 1.00 98.56 85 ASP A C 1
ATOM 650 O O . ASP A 1 85 ? -10.634 -0.240 16.510 1.00 98.56 85 ASP A O 1
ATOM 654 N N . TRP A 1 86 ? -10.975 0.675 14.482 1.00 98.75 86 TRP A N 1
ATOM 655 C CA . TRP A 1 86 ? -9.888 0.008 13.771 1.00 98.75 86 TRP A CA 1
ATOM 656 C C . TRP A 1 86 ? -9.123 0.987 12.890 1.00 98.75 86 TRP A C 1
ATOM 658 O O . TRP A 1 86 ? -9.696 1.919 12.318 1.00 98.75 86 TRP A O 1
ATOM 668 N N . VAL A 1 87 ? -7.829 0.721 12.755 1.00 98.81 87 VAL A N 1
ATOM 669 C CA . VAL A 1 87 ? -6.886 1.484 11.950 1.00 98.81 87 VAL A CA 1
ATOM 670 C C . VAL A 1 87 ? -6.144 0.544 11.004 1.00 98.81 87 VAL A C 1
ATOM 672 O O . VAL A 1 87 ? -5.664 -0.521 11.402 1.00 98.81 87 VAL A O 1
ATOM 675 N N . ILE A 1 88 ? -6.038 0.956 9.744 1.00 98.75 88 ILE A N 1
ATOM 676 C CA . ILE A 1 88 ? -5.150 0.347 8.751 1.00 98.75 88 ILE A CA 1
ATOM 677 C C . ILE A 1 88 ? -4.099 1.385 8.365 1.00 98.75 88 ILE A C 1
ATOM 679 O O . ILE A 1 88 ? -4.438 2.436 7.819 1.00 98.75 88 ILE A O 1
ATOM 683 N N . ASN A 1 89 ? -2.822 1.093 8.618 1.00 98.31 89 ASN A N 1
ATOM 684 C CA . ASN A 1 89 ? -1.721 1.924 8.141 1.00 98.31 89 ASN A CA 1
ATOM 685 C C . ASN A 1 89 ? -1.199 1.387 6.807 1.00 98.31 89 ASN A C 1
ATOM 687 O O . ASN A 1 89 ? -0.712 0.258 6.733 1.00 98.31 89 ASN A O 1
ATOM 691 N N . THR A 1 90 ? -1.262 2.203 5.762 1.00 96.62 90 THR A N 1
ATOM 692 C CA . THR A 1 90 ? -0.954 1.788 4.393 1.00 96.62 90 THR A CA 1
ATOM 693 C C . THR A 1 90 ? 0.041 2.736 3.740 1.00 96.62 90 THR A C 1
ATOM 695 O O . THR A 1 90 ? 0.031 3.942 3.995 1.00 96.62 90 THR A O 1
ATOM 698 N N . ASP A 1 91 ? 0.914 2.183 2.903 1.00 95.81 91 ASP A N 1
ATOM 699 C CA . ASP A 1 91 ? 1.672 2.989 1.948 1.00 95.81 91 ASP A CA 1
ATOM 700 C C . ASP A 1 91 ? 0.738 3.400 0.782 1.00 95.81 91 ASP A C 1
ATOM 702 O O . ASP A 1 91 ? -0.321 2.794 0.576 1.00 95.81 91 ASP A O 1
ATOM 706 N N . ALA A 1 92 ? 1.086 4.454 0.036 1.00 97.56 92 ALA A N 1
ATOM 707 C CA . ALA A 1 92 ? 0.260 4.962 -1.073 1.00 97.56 92 ALA A CA 1
ATOM 708 C C . ALA A 1 92 ? 0.125 3.973 -2.248 1.00 97.56 92 ALA A C 1
ATOM 710 O O . ALA A 1 92 ? -0.777 4.096 -3.072 1.00 97.56 92 ALA A O 1
ATOM 711 N N . ASP A 1 93 ? 1.010 2.980 -2.311 1.00 97.06 93 ASP A N 1
ATOM 712 C CA . ASP A 1 93 ? 1.060 1.945 -3.337 1.00 97.06 93 ASP A CA 1
ATOM 713 C C . ASP A 1 93 ? 0.477 0.596 -2.874 1.00 97.06 93 ASP A C 1
ATOM 715 O O . ASP A 1 93 ? 0.648 -0.425 -3.547 1.00 97.06 93 ASP A O 1
ATOM 719 N N . GLU A 1 94 ? -0.228 0.590 -1.739 1.00 98.00 94 GLU A N 1
ATOM 720 C CA . GLU A 1 94 ? -0.830 -0.582 -1.102 1.00 98.00 94 GLU A CA 1
ATOM 721 C C . GLU A 1 94 ? -2.364 -0.510 -1.092 1.00 98.00 94 GLU A C 1
ATOM 723 O O . GLU A 1 94 ? -2.958 0.493 -0.693 1.00 98.00 94 GLU A O 1
ATOM 728 N N . PHE A 1 95 ? -3.006 -1.613 -1.493 1.00 98.56 95 PHE A N 1
ATOM 729 C CA . PHE A 1 95 ? -4.461 -1.783 -1.515 1.00 98.56 95 PHE A CA 1
ATOM 730 C C . PHE A 1 95 ? -4.872 -2.950 -0.619 1.00 98.56 95 PHE A C 1
ATOM 732 O O . PHE A 1 95 ? -4.586 -4.110 -0.926 1.00 98.56 95 PHE A O 1
ATOM 739 N N . TRP A 1 96 ? -5.551 -2.653 0.487 1.00 98.50 96 TRP A N 1
ATOM 740 C CA . TRP A 1 96 ? -5.990 -3.656 1.454 1.00 98.50 96 TRP A CA 1
ATOM 741 C C . TRP A 1 96 ? -7.253 -4.363 0.975 1.00 98.50 96 TRP A C 1
ATOM 743 O O . TRP A 1 96 ? -8.324 -3.769 0.869 1.00 98.50 96 TRP A O 1
ATOM 753 N N . TRP A 1 97 ? -7.125 -5.650 0.684 1.00 98.06 97 TRP A N 1
ATOM 754 C CA . TRP A 1 97 ? -8.162 -6.467 0.082 1.00 98.06 97 TRP A CA 1
ATOM 755 C C . TRP A 1 97 ? -8.791 -7.416 1.111 1.00 98.06 97 TRP A C 1
ATOM 757 O O . TRP A 1 97 ? -8.085 -8.275 1.648 1.00 98.06 97 TRP A O 1
ATOM 767 N N . PRO A 1 98 ? -10.102 -7.312 1.383 1.00 97.06 98 PRO A N 1
ATOM 768 C CA . PRO A 1 98 ? -10.791 -8.232 2.280 1.00 97.06 98 PRO A CA 1
ATOM 769 C C . PRO A 1 98 ? -11.151 -9.561 1.597 1.00 97.06 98 PRO A C 1
ATOM 771 O O . PRO A 1 98 ? -11.547 -9.599 0.429 1.00 97.06 98 PRO A O 1
ATOM 774 N N . ARG A 1 99 ? -11.047 -10.665 2.344 1.00 93.69 99 ARG A N 1
ATOM 775 C CA . ARG A 1 99 ? -11.470 -12.012 1.925 1.00 93.69 99 ARG A CA 1
ATOM 776 C C . ARG A 1 99 ? -12.859 -12.334 2.486 1.00 93.69 99 ARG A C 1
ATOM 778 O O . ARG A 1 99 ? -12.980 -13.003 3.506 1.00 93.69 99 ARG A O 1
ATOM 785 N N . GLY A 1 100 ? -13.901 -11.862 1.802 1.00 89.44 100 GLY A N 1
ATOM 786 C CA . GLY A 1 100 ? -15.302 -12.118 2.156 1.00 89.44 100 GLY A CA 1
ATOM 787 C C . GLY A 1 100 ? -15.966 -10.964 2.908 1.00 89.44 100 GLY A C 1
ATOM 788 O O . GLY A 1 100 ? -15.959 -10.921 4.134 1.00 89.44 100 GLY A O 1
ATOM 789 N N . GLY A 1 101 ? -16.595 -10.059 2.154 1.00 94.81 101 GLY A N 1
ATOM 790 C CA . GLY A 1 101 ? -17.187 -8.819 2.671 1.00 94.81 101 GLY A CA 1
ATOM 791 C C . GLY A 1 101 ? -16.235 -7.623 2.600 1.00 94.81 101 GLY A C 1
ATOM 792 O O . GLY A 1 101 ? -15.099 -7.731 2.154 1.00 94.81 101 GLY A O 1
ATOM 793 N N . SER A 1 102 ? -16.712 -6.450 2.997 1.00 97.62 102 SER A N 1
ATOM 794 C CA . SER A 1 102 ? -15.907 -5.228 3.108 1.00 97.62 102 SER A CA 1
ATOM 795 C C . SER A 1 102 ? -14.833 -5.345 4.198 1.00 97.62 102 SER A C 1
ATOM 797 O O . SER A 1 102 ? -14.951 -6.151 5.122 1.00 97.62 102 SER A O 1
ATOM 799 N N . LEU A 1 103 ? -13.810 -4.481 4.154 1.00 98.25 103 LEU A N 1
ATOM 800 C CA . LEU A 1 103 ? -12.789 -4.377 5.211 1.00 98.25 103 LEU A CA 1
ATOM 801 C C . LEU A 1 103 ? -13.434 -4.194 6.588 1.00 98.25 103 LEU A C 1
ATOM 803 O O . LEU A 1 103 ? -13.007 -4.775 7.584 1.00 98.25 103 LEU A O 1
ATOM 807 N N . LYS A 1 104 ? -14.505 -3.401 6.623 1.00 96.12 104 LYS A N 1
ATOM 808 C CA . LYS A 1 104 ? -15.271 -3.098 7.824 1.00 96.12 104 LYS A CA 1
ATOM 809 C C . LYS A 1 104 ? -15.988 -4.324 8.388 1.00 96.12 104 LYS A C 1
ATOM 811 O O . LYS A 1 104 ? -15.960 -4.534 9.595 1.00 96.12 104 LYS A O 1
ATOM 816 N N . GLU A 1 105 ? -16.618 -5.127 7.535 1.00 96.94 105 GLU A N 1
ATOM 817 C CA . GLU A 1 105 ? -17.310 -6.356 7.946 1.00 96.94 105 GLU A CA 1
ATOM 818 C C . GLU A 1 105 ? -16.320 -7.412 8.442 1.00 96.94 105 GLU A C 1
ATOM 820 O O . GLU A 1 105 ? -16.528 -7.990 9.508 1.00 96.94 105 GLU A O 1
ATOM 825 N N . VAL A 1 106 ? -15.207 -7.594 7.725 1.00 96.69 106 VAL A N 1
ATOM 826 C CA . VAL A 1 106 ? -14.134 -8.518 8.114 1.00 96.69 106 VAL A CA 1
ATOM 827 C C . VAL A 1 106 ? -13.558 -8.160 9.486 1.00 96.69 106 VAL A C 1
ATOM 829 O O . VAL A 1 106 ? -13.458 -9.018 10.362 1.00 96.69 106 VAL A O 1
ATOM 832 N N . LEU A 1 107 ? -13.208 -6.890 9.707 1.00 97.81 107 LEU A N 1
ATOM 833 C CA . LEU A 1 107 ? -12.624 -6.442 10.975 1.00 97.81 107 LEU A CA 1
ATOM 834 C C . LEU A 1 107 ? -13.636 -6.445 12.132 1.00 97.81 107 LEU A C 1
ATOM 836 O O . LEU A 1 107 ? -13.258 -6.691 13.277 1.00 97.81 107 LEU A O 1
ATOM 840 N N . ALA A 1 108 ? -14.924 -6.230 11.852 1.00 96.62 108 ALA A N 1
ATOM 841 C CA . ALA A 1 108 ? -15.977 -6.318 12.864 1.00 96.62 108 ALA A CA 1
ATOM 842 C C . ALA A 1 108 ? -16.188 -7.750 13.386 1.00 96.62 108 ALA A C 1
ATOM 844 O O . ALA A 1 108 ? -16.643 -7.917 14.516 1.00 96.62 108 ALA A O 1
ATOM 845 N N . ALA A 1 109 ? -15.845 -8.772 12.594 1.00 95.81 109 ALA A N 1
ATOM 846 C CA . ALA A 1 109 ? -15.937 -10.176 12.994 1.00 95.81 109 ALA A CA 1
ATOM 847 C C . ALA A 1 109 ? -14.782 -10.634 13.908 1.00 95.81 109 ALA A C 1
ATOM 849 O O . ALA A 1 109 ? -14.839 -11.728 14.470 1.00 95.81 109 ALA A O 1
ATOM 850 N N . VAL A 1 110 ? -13.738 -9.815 14.077 1.00 96.50 110 VAL A N 1
ATOM 851 C CA . VAL A 1 110 ? -12.586 -10.139 14.927 1.00 96.50 110 VAL A CA 1
ATOM 852 C C . VAL A 1 110 ? -13.011 -10.131 16.404 1.00 96.50 110 VAL A C 1
ATOM 854 O O . VAL A 1 110 ? -13.479 -9.092 16.889 1.00 96.50 110 VAL A O 1
ATOM 857 N N . PRO A 1 111 ? -12.811 -11.233 17.158 1.00 95.50 111 PRO A N 1
ATOM 858 C CA . PRO A 1 111 ? -13.143 -11.276 18.581 1.00 95.50 111 PRO A CA 1
ATOM 859 C C . PRO A 1 111 ? -12.427 -10.180 19.382 1.00 95.50 111 PRO A C 1
ATOM 861 O O . PRO A 1 111 ? -11.298 -9.804 19.071 1.00 95.50 111 PRO A O 1
ATOM 864 N N . GLU A 1 112 ? -13.072 -9.673 20.433 1.00 93.19 112 GLU A N 1
ATOM 865 C CA . GLU A 1 112 ? -12.612 -8.496 21.191 1.00 93.19 112 GLU A CA 1
ATOM 866 C C . GLU A 1 112 ? -11.202 -8.652 21.780 1.00 93.19 112 GLU A C 1
ATOM 868 O O . GLU A 1 112 ? -10.413 -7.711 21.752 1.00 93.19 112 GLU A O 1
ATOM 873 N N . GLN A 1 113 ? -10.854 -9.862 22.225 1.00 93.81 113 GLN A N 1
ATOM 874 C CA . GLN A 1 113 ? -9.534 -10.186 22.777 1.00 93.81 113 GLN A CA 1
ATOM 875 C C . GLN A 1 113 ? -8.375 -10.004 21.782 1.00 93.81 113 GLN A C 1
ATOM 877 O O . GLN A 1 113 ? -7.229 -9.866 22.207 1.00 93.81 113 GLN A O 1
ATOM 882 N N . TYR A 1 114 ? -8.656 -10.019 20.474 1.00 96.81 114 TYR A N 1
ATOM 883 C CA . TYR A 1 114 ? -7.659 -9.802 19.434 1.00 96.81 114 TYR A CA 1
ATOM 884 C C . TYR A 1 114 ? -7.741 -8.366 18.928 1.00 96.81 114 TYR A C 1
ATOM 886 O O . TYR A 1 114 ? -8.802 -7.881 18.524 1.00 96.81 114 TYR A O 1
ATOM 894 N N . GLY A 1 115 ? -6.597 -7.689 18.934 1.00 96.81 115 GLY A N 1
ATOM 895 C CA . GLY A 1 115 ? -6.482 -6.303 18.487 1.00 96.81 115 GLY A CA 1
ATOM 896 C C . GLY A 1 115 ? -5.551 -6.112 17.300 1.00 96.81 115 GLY A C 1
ATOM 897 O O . GLY A 1 115 ? -5.376 -4.980 16.870 1.00 96.81 115 GLY A O 1
ATOM 898 N N . ILE A 1 116 ? -4.952 -7.182 16.771 1.00 97.44 116 ILE A N 1
ATOM 899 C CA . ILE A 1 116 ? -4.057 -7.133 15.611 1.00 97.44 116 ILE A CA 1
ATOM 900 C C . ILE A 1 116 ? -4.476 -8.227 14.625 1.00 97.44 116 ILE A C 1
ATOM 902 O O . ILE A 1 116 ? -4.557 -9.399 14.995 1.00 97.44 116 ILE A O 1
ATOM 906 N N . VAL A 1 117 ? -4.708 -7.846 13.368 1.00 96.69 117 VAL A N 1
ATOM 907 C CA . VAL A 1 117 ? -4.984 -8.757 12.248 1.00 96.69 117 VAL A CA 1
ATOM 908 C C . VAL A 1 117 ? -3.881 -8.611 11.216 1.00 96.69 117 VAL A C 1
ATOM 910 O O . VAL A 1 117 ? -3.506 -7.501 10.841 1.00 96.69 117 VAL A O 1
ATOM 913 N N . GLN A 1 118 ? -3.360 -9.740 10.756 1.00 93.81 118 GLN A N 1
ATOM 914 C CA . GLN A 1 118 ? -2.309 -9.780 9.752 1.00 93.81 118 GLN A CA 1
ATOM 915 C C . GLN A 1 118 ? -2.896 -9.811 8.341 1.00 93.81 118 GLN A C 1
ATOM 917 O O . GLN A 1 118 ? -3.901 -10.475 8.092 1.00 93.81 118 GLN A O 1
ATOM 922 N N . ALA A 1 119 ? -2.228 -9.121 7.422 1.00 92.88 119 ALA A N 1
ATOM 923 C CA . ALA A 1 119 ? -2.543 -9.123 6.006 1.00 92.88 119 ALA A CA 1
ATOM 924 C C . ALA A 1 119 ? -1.320 -9.511 5.178 1.00 92.88 119 ALA A C 1
ATOM 926 O O . ALA A 1 119 ? -0.210 -9.010 5.402 1.00 92.88 119 ALA A O 1
ATOM 927 N N . PHE A 1 120 ? -1.523 -10.404 4.210 1.00 88.62 120 PHE A N 1
ATOM 928 C CA . PHE A 1 120 ? -0.430 -10.897 3.377 1.00 88.62 120 PHE A CA 1
ATOM 929 C C . PHE A 1 120 ? -0.174 -10.009 2.182 1.00 88.62 120 PHE A C 1
ATOM 931 O O . PHE A 1 120 ? -1.068 -9.711 1.393 1.00 88.62 120 PHE A O 1
ATOM 938 N N . TRP A 1 121 ? 1.088 -9.646 2.022 1.00 88.50 121 TRP A N 1
ATOM 939 C CA . TRP A 1 121 ? 1.534 -8.783 0.951 1.00 88.50 121 TRP A CA 1
ATOM 940 C C . TRP A 1 121 ? 1.647 -9.536 -0.373 1.00 88.50 121 TRP A C 1
ATOM 942 O O . TRP A 1 121 ? 2.310 -10.568 -0.466 1.00 88.50 121 TRP A O 1
ATOM 952 N N . ARG A 1 122 ? 1.000 -9.014 -1.410 1.00 91.44 122 ARG A N 1
ATOM 953 C CA . ARG A 1 122 ? 0.983 -9.523 -2.781 1.00 91.44 122 ARG A CA 1
ATOM 954 C C . ARG A 1 122 ? 1.726 -8.545 -3.669 1.00 91.44 122 ARG A C 1
ATOM 956 O O . ARG A 1 122 ? 1.186 -7.515 -4.061 1.00 91.44 122 ARG A O 1
ATOM 963 N N . SER A 1 123 ? 2.962 -8.893 -3.988 1.00 91.88 123 SER A N 1
ATOM 964 C CA . SER A 1 123 ? 3.847 -8.066 -4.799 1.00 91.88 123 SER A CA 1
ATOM 965 C C . SER A 1 123 ? 3.492 -8.147 -6.281 1.00 91.88 123 SER A C 1
ATOM 967 O O . SER A 1 123 ? 3.748 -9.174 -6.917 1.00 91.88 123 SER A O 1
ATOM 969 N N . PHE A 1 124 ? 2.943 -7.069 -6.837 1.00 95.38 124 PHE A N 1
ATOM 970 C CA . PHE A 1 124 ? 2.739 -6.941 -8.276 1.00 95.38 124 PHE A CA 1
ATOM 971 C C . PHE A 1 124 ? 4.033 -6.521 -8.965 1.00 95.38 124 PHE A C 1
ATOM 973 O O . PHE A 1 124 ? 4.794 -5.684 -8.467 1.00 95.38 124 PHE A O 1
ATOM 980 N N . VAL A 1 125 ? 4.294 -7.136 -10.115 1.00 94.94 125 VAL A N 1
ATOM 981 C CA . VAL A 1 125 ? 5.507 -6.887 -10.893 1.00 94.94 125 VAL A CA 1
ATOM 982 C C . VAL A 1 125 ? 5.254 -5.799 -11.937 1.00 94.94 125 VAL A C 1
ATOM 984 O O . VAL A 1 125 ? 4.160 -5.732 -12.507 1.00 94.94 125 VAL A O 1
ATOM 987 N N . PRO A 1 126 ? 6.244 -4.937 -12.211 1.00 95.50 126 PRO A N 1
ATOM 988 C CA . PRO A 1 126 ? 6.163 -3.987 -13.305 1.00 95.50 126 PRO A CA 1
ATOM 989 C C . PRO A 1 126 ? 6.026 -4.714 -14.636 1.00 95.50 126 PRO A C 1
ATOM 991 O O . PRO A 1 126 ? 6.691 -5.714 -14.911 1.00 95.50 126 PRO A O 1
ATOM 994 N N . ARG A 1 127 ? 5.164 -4.158 -15.474 1.00 95.81 127 ARG A N 1
ATOM 995 C CA . ARG A 1 127 ? 4.974 -4.550 -16.867 1.00 95.81 127 ARG A CA 1
ATOM 996 C C . ARG A 1 127 ? 5.530 -3.461 -17.774 1.00 95.81 127 ARG A C 1
ATOM 998 O O . ARG A 1 127 ? 5.670 -2.331 -17.293 1.00 95.81 127 ARG A O 1
ATOM 1005 N N . PRO A 1 128 ? 5.823 -3.775 -19.051 1.00 94.88 128 PRO A N 1
ATOM 1006 C CA . PRO A 1 128 ? 6.165 -2.765 -20.039 1.00 94.88 128 PRO A CA 1
ATOM 1007 C C . PRO A 1 128 ? 5.231 -1.558 -19.926 1.00 94.88 128 PRO A C 1
ATOM 1009 O O . PRO A 1 128 ? 4.015 -1.702 -19.756 1.00 94.88 128 PRO A O 1
ATOM 1012 N N . ASP A 1 129 ? 5.835 -0.378 -19.894 1.00 91.44 129 ASP A N 1
ATOM 1013 C CA . ASP A 1 129 ? 5.117 0.878 -19.745 1.00 91.44 129 ASP A CA 1
ATOM 1014 C C . ASP A 1 129 ? 4.638 1.331 -21.124 1.00 91.44 129 ASP A C 1
ATOM 1016 O O . ASP A 1 129 ? 5.456 1.585 -22.007 1.00 91.44 129 ASP A O 1
ATOM 1020 N N . ASP A 1 130 ? 3.322 1.360 -21.317 1.00 91.44 130 ASP A N 1
ATOM 1021 C CA . ASP A 1 130 ? 2.650 1.829 -22.537 1.00 91.44 130 ASP A CA 1
ATOM 1022 C C . ASP A 1 130 ? 1.787 3.075 -22.255 1.00 91.44 130 ASP A C 1
ATOM 1024 O O . ASP A 1 130 ? 0.842 3.371 -22.987 1.00 91.44 130 ASP A O 1
ATOM 1028 N N . ASP A 1 131 ? 2.102 3.780 -21.160 1.00 90.38 131 ASP A N 1
ATOM 1029 C CA . ASP A 1 131 ? 1.387 4.937 -20.614 1.00 90.38 131 ASP A CA 1
ATOM 1030 C C . ASP A 1 131 ? -0.057 4.658 -20.152 1.00 90.38 131 ASP A C 1
ATOM 1032 O O . ASP A 1 131 ? -0.724 5.556 -19.625 1.00 90.38 131 ASP A O 1
ATOM 1036 N N . ALA A 1 132 ? -0.564 3.423 -20.270 1.00 94.94 132 ALA A N 1
ATOM 1037 C CA . ALA A 1 132 ? -1.851 3.085 -19.684 1.00 94.94 132 ALA A CA 1
ATOM 1038 C C . ALA A 1 132 ? -1.782 3.090 -18.148 1.00 94.94 132 ALA A C 1
ATOM 1040 O O . ALA A 1 132 ? -0.738 2.887 -17.515 1.00 94.94 132 ALA A O 1
ATOM 1041 N N . PHE A 1 133 ? -2.945 3.301 -17.533 1.00 96.19 133 PHE A N 1
ATOM 1042 C CA . PHE A 1 133 ? -3.094 3.338 -16.083 1.00 96.19 133 PHE A CA 1
ATOM 1043 C C . PHE A 1 133 ? -2.506 2.080 -15.423 1.00 96.19 133 PHE A C 1
ATOM 1045 O O . PHE A 1 133 ? -2.732 0.965 -15.898 1.00 96.19 133 PHE A O 1
ATOM 1052 N N . PHE A 1 134 ? -1.764 2.244 -14.319 1.00 97.00 134 PHE A N 1
ATOM 1053 C CA . PHE A 1 134 ? -0.933 1.172 -13.751 1.00 97.00 134 PHE A CA 1
ATOM 1054 C C . PHE A 1 134 ? -1.721 -0.127 -13.515 1.00 97.00 134 PHE A C 1
ATOM 1056 O O . PHE A 1 134 ? -1.243 -1.206 -13.858 1.00 97.00 134 PHE A O 1
ATOM 1063 N N . ALA A 1 135 ? -2.951 -0.028 -12.995 1.00 97.06 135 ALA A N 1
ATOM 1064 C CA . ALA A 1 135 ? -3.771 -1.191 -12.671 1.00 97.06 135 ALA A CA 1
ATOM 1065 C C . ALA A 1 135 ? -4.272 -1.931 -13.919 1.00 97.06 135 ALA A C 1
ATOM 1067 O O . ALA A 1 135 ? -4.567 -3.118 -13.847 1.00 97.06 135 ALA A O 1
ATOM 1068 N N . ASP A 1 136 ? -4.370 -1.256 -15.068 1.00 96.94 136 ASP A N 1
ATOM 1069 C CA . ASP A 1 136 ? -4.758 -1.891 -16.328 1.00 96.94 136 ASP A CA 1
ATOM 1070 C C . ASP A 1 136 ? -3.633 -2.777 -16.894 1.00 96.94 136 ASP A C 1
ATOM 1072 O O . ASP A 1 136 ? -3.928 -3.782 -17.545 1.00 96.94 136 ASP A O 1
ATOM 1076 N N . ARG A 1 137 ? -2.370 -2.463 -16.570 1.00 95.75 137 ARG A N 1
ATOM 1077 C CA . ARG A 1 137 ? -1.171 -3.175 -17.046 1.00 95.75 137 ARG A CA 1
ATOM 1078 C C . ARG A 1 137 ? -0.648 -4.192 -16.037 1.00 95.75 137 ARG A C 1
ATOM 1080 O O . ARG A 1 137 ? -0.350 -5.329 -16.388 1.00 95.75 137 ARG A O 1
ATOM 1087 N N . MET A 1 138 ? -0.522 -3.792 -14.773 1.00 97.38 138 MET A N 1
ATOM 1088 C CA . MET A 1 138 ? 0.103 -4.574 -13.704 1.00 97.38 138 MET A CA 1
ATOM 1089 C C . MET A 1 138 ? -0.879 -5.593 -13.113 1.00 97.38 138 MET A C 1
ATOM 1091 O O . MET A 1 138 ? -1.257 -5.509 -11.953 1.00 97.38 138 MET A O 1
ATOM 1095 N N . ILE A 1 139 ? -1.294 -6.574 -13.915 1.00 97.38 139 ILE A N 1
ATOM 1096 C CA . ILE A 1 139 ? -2.183 -7.678 -13.496 1.00 97.38 139 ILE A CA 1
ATOM 1097 C C . ILE A 1 139 ? -1.418 -8.967 -13.180 1.00 97.38 139 ILE A C 1
ATOM 1099 O O . ILE A 1 139 ? -1.961 -10.067 -13.266 1.00 97.38 139 ILE A O 1
ATOM 1103 N N . VAL A 1 140 ? -0.125 -8.846 -12.894 1.00 96.69 140 VAL A N 1
ATOM 1104 C CA . VAL A 1 140 ? 0.771 -9.973 -12.645 1.00 96.69 140 VAL A CA 1
ATOM 1105 C C . VAL A 1 140 ? 1.460 -9.749 -11.316 1.00 96.69 140 VAL A C 1
ATOM 1107 O O . VAL A 1 140 ? 1.961 -8.658 -11.040 1.00 96.69 140 VAL A O 1
ATOM 1110 N N . ARG A 1 141 ? 1.508 -10.799 -10.506 1.00 94.00 141 ARG A N 1
ATOM 1111 C CA . ARG A 1 141 ? 2.163 -10.802 -9.204 1.00 94.00 141 ARG A CA 1
ATOM 1112 C C . ARG A 1 141 ? 3.085 -11.994 -9.055 1.00 94.00 141 ARG A C 1
ATOM 1114 O O . ARG A 1 141 ? 2.930 -13.007 -9.735 1.00 94.00 141 ARG A O 1
ATOM 1121 N N . LEU A 1 142 ? 4.006 -11.882 -8.112 1.00 91.12 142 LEU A N 1
ATOM 1122 C CA . LEU A 1 142 ? 4.816 -13.013 -7.687 1.00 91.12 142 LEU A CA 1
ATOM 1123 C C . LEU A 1 142 ? 3.951 -14.065 -6.987 1.00 91.12 142 LEU A C 1
ATOM 1125 O O . LEU A 1 142 ? 3.002 -13.757 -6.250 1.00 91.12 142 LEU A O 1
ATOM 1129 N N . SER A 1 143 ? 4.295 -15.322 -7.232 1.00 87.00 143 SER A N 1
ATOM 1130 C CA . SER A 1 143 ? 3.805 -16.453 -6.460 1.00 87.00 143 SER A CA 1
ATOM 1131 C C . SER A 1 143 ? 4.497 -16.479 -5.101 1.00 87.00 143 SER A C 1
ATOM 1133 O O . SER A 1 143 ? 5.714 -16.325 -5.015 1.00 87.00 143 SER A O 1
ATOM 1135 N N . GLN A 1 144 ? 3.742 -16.715 -4.026 1.00 76.19 144 GLN A N 1
ATOM 1136 C CA . GLN A 1 144 ? 4.342 -16.882 -2.696 1.00 76.19 144 GLN A CA 1
ATOM 1137 C C . GLN A 1 144 ? 5.126 -18.195 -2.584 1.00 76.19 144 GLN A C 1
ATOM 1139 O O . GLN A 1 144 ? 6.013 -18.308 -1.747 1.00 76.19 144 GLN A O 1
ATOM 1144 N N . GLN A 1 145 ? 4.848 -19.165 -3.463 1.00 73.56 145 GLN A N 1
ATOM 1145 C CA . GLN A 1 145 ? 5.574 -20.436 -3.536 1.00 73.56 145 GLN A CA 1
ATOM 1146 C C . GLN A 1 145 ? 6.955 -20.303 -4.194 1.00 73.56 145 GLN A C 1
ATOM 1148 O O . GLN A 1 145 ? 7.747 -21.241 -4.146 1.00 73.56 145 GLN A O 1
ATOM 1153 N N . ALA A 1 146 ? 7.269 -19.139 -4.769 1.00 70.44 146 ALA A N 1
ATOM 1154 C CA . 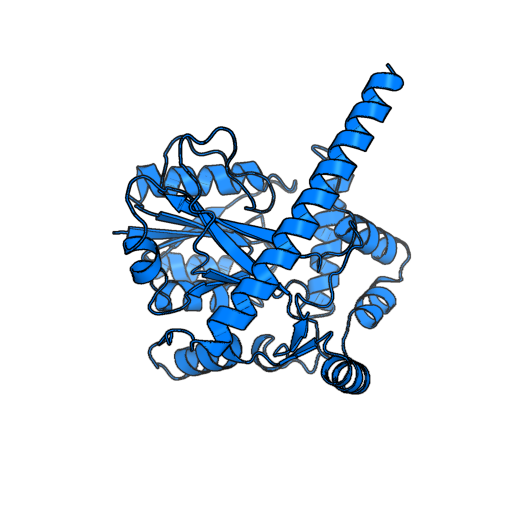ALA A 1 146 ? 8.590 -18.795 -5.279 1.00 70.44 146 ALA A CA 1
ATOM 1155 C C . ALA A 1 146 ? 9.260 -17.770 -4.343 1.00 70.44 146 ALA A C 1
ATOM 1157 O O . ALA A 1 146 ? 9.373 -16.590 -4.692 1.00 70.44 146 ALA A O 1
ATOM 1158 N N . PRO A 1 147 ? 9.667 -18.170 -3.120 1.00 62.25 147 PRO A N 1
ATOM 1159 C CA . PRO A 1 147 ? 10.112 -17.226 -2.109 1.00 62.25 147 PRO A CA 1
ATOM 1160 C C . PRO A 1 147 ? 11.366 -16.479 -2.564 1.00 62.25 147 PRO A C 1
ATOM 1162 O O . PRO A 1 147 ? 12.420 -17.063 -2.830 1.00 62.25 147 PRO A O 1
ATOM 1165 N N . ILE A 1 148 ? 11.279 -15.150 -2.582 1.00 68.62 148 ILE A N 1
ATOM 1166 C CA . ILE A 1 148 ? 12.445 -14.292 -2.775 1.00 68.62 148 ILE A CA 1
ATOM 1167 C C . ILE A 1 148 ? 13.166 -14.152 -1.435 1.00 68.62 148 ILE A C 1
ATOM 1169 O O . ILE A 1 148 ? 12.768 -13.380 -0.561 1.00 68.62 148 ILE A O 1
ATOM 1173 N N . ASN A 1 149 ? 14.260 -14.899 -1.298 1.00 67.06 149 ASN A N 1
ATOM 1174 C CA . ASN A 1 149 ? 15.095 -14.924 -0.094 1.00 67.06 149 ASN A CA 1
ATOM 1175 C C . ASN A 1 149 ? 16.226 -13.878 -0.089 1.00 67.06 149 ASN A C 1
ATOM 1177 O O . ASN A 1 149 ? 17.001 -13.825 0.875 1.00 67.06 149 ASN A O 1
ATOM 1181 N N . ASP A 1 150 ? 16.315 -13.037 -1.129 1.00 75.62 150 ASP A N 1
ATOM 1182 C CA . ASP A 1 150 ? 17.218 -11.883 -1.155 1.00 75.62 150 ASP A CA 1
ATOM 1183 C C . ASP A 1 150 ? 16.738 -10.834 -0.127 1.00 75.62 150 ASP A C 1
ATOM 1185 O O . ASP A 1 150 ? 15.696 -10.201 -0.332 1.00 75.62 150 ASP A O 1
ATOM 1189 N N . PRO A 1 151 ? 17.486 -10.591 0.971 1.00 70.62 151 PRO A N 1
ATOM 1190 C CA . PRO A 1 151 ? 17.088 -9.631 2.002 1.00 70.62 151 PRO A CA 1
ATOM 1191 C C . PRO A 1 151 ? 17.029 -8.185 1.493 1.00 70.62 151 PRO A C 1
ATOM 1193 O O . PRO A 1 151 ? 16.442 -7.328 2.162 1.00 70.62 151 PRO A O 1
ATOM 1196 N N . THR A 1 152 ? 17.642 -7.918 0.340 1.00 78.56 152 THR A N 1
ATOM 1197 C CA . THR A 1 152 ? 17.688 -6.611 -0.311 1.00 78.56 152 THR A CA 1
ATOM 1198 C C . THR A 1 152 ? 16.615 -6.430 -1.379 1.00 78.56 152 THR A C 1
ATOM 1200 O O . THR A 1 152 ? 16.478 -5.321 -1.883 1.00 78.56 152 THR A O 1
ATOM 1203 N N . SER A 1 153 ? 15.842 -7.467 -1.708 1.00 81.06 153 SER A N 1
ATOM 1204 C CA . SER A 1 153 ? 14.718 -7.337 -2.629 1.00 81.06 153 SER A CA 1
ATOM 1205 C C . SER A 1 153 ? 13.532 -6.662 -1.944 1.00 81.06 153 SER A C 1
ATOM 1207 O O . SER A 1 153 ? 13.178 -6.994 -0.809 1.00 81.06 153 SER A O 1
ATOM 1209 N N . PHE A 1 154 ? 12.886 -5.735 -2.650 1.00 77.88 154 PHE A N 1
ATOM 1210 C CA . PHE A 1 154 ? 11.607 -5.172 -2.218 1.00 77.88 154 PHE A CA 1
ATOM 1211 C C . PHE A 1 154 ? 10.427 -6.099 -2.502 1.00 77.88 154 PHE A C 1
ATOM 1213 O O . PHE A 1 154 ? 9.333 -5.804 -2.061 1.00 77.88 154 PHE A O 1
ATOM 1220 N N . TYR A 1 155 ? 10.638 -7.230 -3.174 1.00 81.00 155 TYR A N 1
ATOM 1221 C CA . TYR A 1 155 ? 9.602 -8.235 -3.407 1.00 81.00 155 TYR A CA 1
ATOM 1222 C C . TYR A 1 155 ? 9.565 -9.345 -2.360 1.00 81.00 155 TYR A C 1
ATOM 1224 O O . TYR A 1 155 ? 8.765 -10.274 -2.465 1.00 81.00 155 TYR A O 1
ATOM 1232 N N . ARG A 1 156 ? 10.451 -9.277 -1.362 1.00 76.88 156 ARG A N 1
ATOM 1233 C CA . ARG A 1 156 ? 10.497 -10.271 -0.293 1.00 76.88 156 ARG A CA 1
ATOM 1234 C C . ARG A 1 156 ? 9.126 -10.366 0.394 1.00 76.88 156 ARG A C 1
ATOM 1236 O O . ARG A 1 156 ? 8.526 -9.327 0.668 1.00 76.88 156 ARG A O 1
ATOM 1243 N N . PRO A 1 157 ? 8.653 -11.564 0.749 1.00 73.62 157 PRO A N 1
ATOM 1244 C CA . PRO A 1 157 ? 7.365 -11.685 1.408 1.00 73.62 157 PRO A CA 1
ATOM 1245 C C . PRO A 1 157 ? 7.357 -11.005 2.783 1.00 73.62 157 PRO A C 1
ATOM 1247 O O . PRO A 1 157 ? 8.250 -11.240 3.609 1.00 73.62 157 PRO A O 1
ATOM 1250 N N . VAL A 1 158 ? 6.357 -10.162 3.038 1.00 81.25 158 VAL A N 1
ATOM 1251 C CA . VAL A 1 158 ? 6.155 -9.459 4.314 1.00 81.25 158 VAL A CA 1
ATOM 1252 C C . VAL A 1 158 ? 4.690 -9.528 4.735 1.00 81.25 158 VAL A C 1
ATOM 1254 O O . VAL A 1 158 ? 3.798 -9.745 3.919 1.00 81.25 158 VAL A O 1
ATOM 1257 N N . ILE A 1 159 ? 4.457 -9.324 6.027 1.00 87.56 159 ILE A N 1
ATOM 1258 C CA . ILE A 1 159 ? 3.125 -9.198 6.613 1.00 87.56 159 ILE A CA 1
ATOM 1259 C C . ILE A 1 159 ? 2.919 -7.734 6.986 1.00 87.56 159 ILE A C 1
ATOM 1261 O O . ILE A 1 159 ? 3.842 -7.089 7.490 1.00 87.56 159 ILE A O 1
ATOM 1265 N N . LYS A 1 160 ? 1.725 -7.210 6.739 1.00 92.81 160 LYS A N 1
ATOM 1266 C CA . LYS A 1 160 ? 1.262 -5.916 7.251 1.00 92.81 160 LYS A CA 1
ATOM 1267 C C . LYS A 1 160 ? 0.213 -6.161 8.332 1.00 92.81 160 LYS A C 1
ATOM 1269 O O . LYS A 1 160 ? -0.361 -7.247 8.390 1.00 92.81 160 LYS A O 1
ATOM 1274 N N . VAL A 1 161 ? -0.028 -5.182 9.199 1.00 95.62 161 VAL A N 1
ATOM 1275 C CA . VAL A 1 161 ? -1.014 -5.325 10.280 1.00 95.62 161 VAL A CA 1
ATOM 1276 C C . VAL A 1 161 ? -2.089 -4.245 10.239 1.00 95.62 161 VAL A C 1
ATOM 1278 O O . VAL A 1 161 ? -1.789 -3.065 10.085 1.00 95.62 161 VAL A O 1
ATOM 1281 N N . ALA A 1 162 ? -3.342 -4.667 10.382 1.00 97.88 162 ALA A N 1
ATOM 1282 C CA . ALA A 1 162 ? -4.440 -3.815 10.817 1.00 97.88 162 ALA A CA 1
ATOM 1283 C C . ALA A 1 162 ? -4.566 -3.956 12.334 1.00 97.88 162 ALA A C 1
ATOM 1285 O O . ALA A 1 162 ? -4.301 -5.034 12.879 1.00 97.88 162 ALA A O 1
ATOM 1286 N N . HIS A 1 163 ? -4.971 -2.897 13.026 1.00 98.25 163 HIS A N 1
ATOM 1287 C CA . HIS A 1 163 ? -5.061 -2.942 14.479 1.00 98.25 163 HIS A CA 1
ATOM 1288 C C . HIS A 1 163 ? -6.256 -2.178 15.037 1.00 98.25 163 HIS A C 1
ATOM 1290 O O . HIS A 1 163 ? -6.748 -1.232 14.423 1.00 98.25 163 HIS A O 1
ATOM 1296 N N . ARG A 1 164 ? -6.719 -2.579 16.223 1.00 98.25 164 ARG A N 1
ATOM 1297 C CA . ARG A 1 164 ? -7.683 -1.789 16.990 1.00 98.25 164 ARG A CA 1
ATOM 1298 C C . ARG A 1 164 ? -7.078 -0.433 17.315 1.00 98.25 164 ARG A C 1
ATOM 1300 O O . ARG A 1 164 ? -5.872 -0.313 17.542 1.00 98.25 164 ARG A O 1
ATOM 1307 N N . ALA A 1 165 ? -7.915 0.592 17.303 1.00 97.88 165 ALA A N 1
ATOM 1308 C CA . ALA A 1 165 ? -7.477 1.937 17.621 1.00 97.88 165 ALA A CA 1
ATOM 1309 C C . ALA A 1 165 ? -6.955 2.004 19.065 1.00 97.88 165 ALA A C 1
ATOM 1311 O O . ALA A 1 165 ? -7.576 1.482 19.989 1.00 97.88 165 ALA A O 1
ATOM 1312 N N . ASP A 1 166 ? -5.803 2.644 19.246 1.00 97.38 166 ASP A N 1
ATOM 1313 C CA . ASP A 1 166 ? -5.168 2.818 20.549 1.00 97.38 166 ASP A CA 1
ATOM 1314 C C . ASP A 1 166 ? -4.445 4.178 20.576 1.00 97.38 166 ASP A C 1
ATOM 1316 O O . ASP A 1 166 ? -3.573 4.423 19.735 1.00 97.38 166 ASP A O 1
ATOM 1320 N N . PRO A 1 167 ? -4.784 5.082 21.518 1.00 97.06 167 PRO A N 1
ATOM 1321 C CA . PRO A 1 167 ? -4.153 6.399 21.629 1.00 97.06 167 PRO A CA 1
ATOM 1322 C C . PRO A 1 167 ? -2.666 6.339 22.012 1.00 97.06 167 PRO A C 1
ATOM 1324 O O . PRO A 1 167 ? -1.956 7.340 21.892 1.00 97.06 167 PRO A O 1
ATOM 1327 N N . HIS A 1 168 ? -2.175 5.186 22.465 1.00 96.69 168 HIS A N 1
ATOM 1328 C CA . HIS A 1 168 ? -0.786 4.977 22.861 1.00 96.69 168 HIS A CA 1
ATOM 1329 C C . HIS A 1 168 ? 0.014 4.144 21.861 1.00 96.69 168 HIS A C 1
ATOM 1331 O O . HIS A 1 168 ? 1.227 4.011 22.039 1.00 96.69 168 HIS A O 1
ATOM 1337 N N . VAL A 1 169 ? -0.613 3.690 20.768 1.00 96.69 169 VAL A N 1
ATOM 1338 C CA . VAL A 1 169 ? 0.007 2.803 19.780 1.00 96.69 169 VAL A CA 1
ATOM 1339 C C . VAL A 1 169 ? 1.352 3.332 19.290 1.00 96.69 169 VAL A C 1
ATOM 1341 O O . VAL A 1 169 ? 1.541 4.541 19.125 1.00 96.69 169 VAL A O 1
ATOM 1344 N N . LEU A 1 170 ? 2.288 2.419 19.052 1.00 96.75 170 LEU A N 1
ATOM 1345 C CA . LEU A 1 170 ? 3.552 2.676 18.374 1.00 96.75 170 LEU A CA 1
ATOM 1346 C C . LEU A 1 170 ? 3.633 1.768 17.151 1.00 96.75 170 LEU A C 1
ATOM 1348 O O . LEU A 1 170 ? 3.663 0.545 17.282 1.00 96.75 170 LEU A O 1
ATOM 1352 N N . VAL A 1 171 ? 3.676 2.359 15.960 1.00 94.88 171 VAL A N 1
ATOM 1353 C CA . VAL A 1 171 ? 3.738 1.608 14.701 1.00 94.88 171 VAL A CA 1
ATOM 1354 C C . VAL A 1 171 ? 5.191 1.514 14.248 1.00 94.88 171 VAL A C 1
ATOM 1356 O O . VAL A 1 171 ? 5.883 2.523 14.083 1.00 94.88 171 VAL A O 1
ATOM 1359 N N . ALA A 1 172 ? 5.682 0.291 14.045 1.00 91.00 172 ALA A N 1
ATOM 1360 C CA . ALA A 1 172 ? 7.030 0.083 13.538 1.00 91.00 172 ALA A CA 1
ATOM 1361 C C . ALA A 1 172 ? 7.149 0.506 12.064 1.00 91.00 172 ALA A C 1
ATOM 1363 O O . ALA A 1 172 ? 6.184 0.491 11.300 1.00 91.00 172 ALA A O 1
ATOM 1364 N N . ARG A 1 173 ? 8.378 0.817 11.634 1.00 84.38 173 ARG A N 1
ATOM 1365 C CA . ARG A 1 173 ? 8.688 1.141 10.232 1.00 84.38 173 ARG A CA 1
ATOM 1366 C C . ARG A 1 173 ? 8.132 0.076 9.276 1.00 84.38 173 ARG A C 1
ATOM 1368 O O . ARG A 1 173 ? 8.349 -1.117 9.490 1.00 84.38 173 ARG A O 1
ATOM 1375 N N . GLY A 1 174 ? 7.498 0.530 8.196 1.00 86.75 174 GLY A N 1
ATOM 1376 C CA . GLY A 1 174 ? 6.895 -0.330 7.178 1.00 86.75 174 GLY A CA 1
ATOM 1377 C C . GLY A 1 174 ? 5.543 -0.931 7.568 1.00 86.75 174 GLY A C 1
ATOM 1378 O O . GLY A 1 174 ? 5.045 -1.770 6.832 1.00 86.75 174 GLY A O 1
ATOM 1379 N N . ASN A 1 175 ? 4.935 -0.523 8.689 1.00 92.75 175 ASN A N 1
ATOM 1380 C CA . ASN A 1 175 ? 3.583 -0.935 9.103 1.00 92.75 175 ASN A CA 1
ATOM 1381 C C . ASN A 1 175 ? 3.443 -2.461 9.323 1.00 92.75 175 ASN A C 1
ATOM 1383 O O . ASN A 1 175 ? 2.378 -3.044 9.133 1.00 92.75 175 ASN A O 1
ATOM 1387 N N . HIS A 1 176 ? 4.542 -3.132 9.689 1.00 90.00 176 HIS A N 1
ATOM 1388 C CA . HIS A 1 176 ? 4.596 -4.596 9.821 1.00 90.00 176 HIS A CA 1
ATOM 1389 C C . HIS A 1 176 ? 4.227 -5.114 11.214 1.00 90.00 176 HIS A C 1
ATOM 1391 O O . HIS A 1 176 ? 3.924 -6.291 11.374 1.00 90.00 176 HIS A O 1
ATOM 1397 N N . THR A 1 177 ? 4.336 -4.271 12.240 1.00 91.75 177 THR A N 1
ATOM 1398 C CA . THR A 1 177 ? 4.073 -4.647 13.632 1.00 91.75 177 THR A CA 1
ATOM 1399 C C . THR A 1 177 ? 3.797 -3.408 14.466 1.00 91.75 177 THR A C 1
ATOM 1401 O O . THR A 1 177 ? 4.264 -2.311 14.142 1.00 91.75 177 THR A O 1
ATOM 1404 N N . LEU A 1 178 ? 3.099 -3.613 15.576 1.00 93.56 178 LEU A N 1
ATOM 1405 C CA . LEU A 1 178 ? 3.061 -2.657 16.671 1.00 93.56 178 LEU A CA 1
ATOM 1406 C C . LEU A 1 178 ? 4.223 -2.933 17.631 1.00 93.56 178 LEU A C 1
ATOM 1408 O O . LEU A 1 178 ? 4.660 -4.080 17.758 1.00 93.56 178 LEU A O 1
ATOM 1412 N N . LEU A 1 179 ? 4.741 -1.888 18.268 1.00 92.19 179 LEU A N 1
ATOM 1413 C CA . LEU A 1 179 ? 5.754 -1.976 19.319 1.00 92.19 179 LEU A CA 1
ATOM 1414 C C . LEU A 1 179 ? 5.070 -1.847 20.679 1.00 92.19 179 LEU A C 1
ATOM 1416 O O . LEU A 1 179 ? 4.212 -0.983 20.843 1.00 92.19 179 LEU A O 1
ATOM 1420 N N . ASP A 1 180 ? 5.447 -2.712 21.623 1.00 88.25 180 ASP A N 1
ATOM 1421 C CA . ASP A 1 180 ? 4.979 -2.697 23.018 1.00 88.25 180 ASP A CA 1
ATOM 1422 C C . ASP A 1 180 ? 3.445 -2.640 23.180 1.00 88.25 180 ASP A C 1
ATOM 1424 O O . ASP A 1 180 ? 2.921 -2.089 24.147 1.00 88.25 180 ASP A O 1
ATOM 1428 N N . SER A 1 181 ? 2.707 -3.213 22.223 1.00 89.19 181 SER A N 1
ATOM 1429 C CA . SER A 1 181 ? 1.243 -3.249 22.253 1.00 89.19 181 SER A CA 1
ATOM 1430 C C . SER A 1 181 ? 0.734 -4.344 23.189 1.00 89.19 181 SER A C 1
ATOM 1432 O O . SER A 1 181 ? 1.251 -5.460 23.202 1.00 89.19 181 SER A O 1
ATOM 1434 N N . SER A 1 182 ? -0.329 -4.037 23.933 1.00 88.62 182 SER A N 1
ATOM 1435 C CA . SER A 1 182 ? -1.059 -5.002 24.763 1.00 88.62 182 SER A CA 1
ATOM 1436 C C . SER A 1 182 ? -2.026 -5.885 23.965 1.00 88.62 182 SER A C 1
ATOM 1438 O O . SER A 1 182 ? -2.592 -6.828 24.520 1.00 88.62 182 SER A O 1
ATOM 1440 N N . PHE A 1 183 ? -2.240 -5.597 22.678 1.00 92.88 183 PHE A N 1
ATOM 1441 C CA . PHE A 1 183 ? -3.164 -6.354 21.845 1.00 92.88 183 PHE A CA 1
ATOM 1442 C C . PHE A 1 183 ? -2.619 -7.731 21.482 1.00 92.88 183 PHE A C 1
ATOM 1444 O O . PHE A 1 183 ? -1.475 -7.880 21.050 1.00 92.88 183 PHE A O 1
ATOM 1451 N N . LEU A 1 184 ? -3.488 -8.740 21.559 1.00 94.38 184 LEU A N 1
ATOM 1452 C CA . LEU A 1 184 ? -3.165 -10.067 21.056 1.00 94.38 184 LEU A CA 1
ATOM 1453 C C . LEU A 1 184 ? -3.306 -10.100 19.525 1.00 94.38 184 LEU A C 1
ATOM 1455 O O . LEU A 1 184 ? -4.330 -9.643 18.997 1.00 94.38 184 LEU A O 1
ATOM 1459 N N . PRO A 1 185 ? -2.322 -10.662 18.801 1.00 93.62 185 PRO A N 1
ATOM 1460 C CA . PRO A 1 185 ? -2.462 -10.937 17.382 1.00 93.62 185 PRO A CA 1
ATOM 1461 C C . PRO A 1 185 ? -3.360 -12.145 17.142 1.00 93.62 185 PRO A C 1
ATOM 1463 O O . PRO A 1 185 ? -3.238 -13.180 17.799 1.00 93.62 185 PRO A O 1
ATOM 1466 N N . LEU A 1 186 ? -4.240 -12.025 16.153 1.00 93.00 186 LEU A N 1
ATOM 1467 C CA . LEU A 1 186 ? -5.003 -13.147 15.629 1.00 93.00 186 LEU A CA 1
ATOM 1468 C C . LEU A 1 186 ? -4.156 -13.894 14.595 1.00 93.00 186 LEU A C 1
ATOM 1470 O O . LEU A 1 186 ? -4.236 -13.637 13.400 1.00 93.00 186 LEU A O 1
ATOM 1474 N N . ALA A 1 187 ? -3.298 -14.789 15.081 1.00 83.69 187 ALA A N 1
ATOM 1475 C CA . ALA A 1 187 ? -2.290 -15.463 14.259 1.00 83.69 187 ALA A CA 1
ATOM 1476 C C . ALA A 1 187 ? -2.836 -16.605 13.382 1.00 83.69 187 ALA A C 1
ATOM 1478 O O . ALA A 1 187 ? -2.119 -17.098 12.527 1.00 83.69 187 ALA A O 1
ATOM 1479 N N . THR A 1 188 ? -4.068 -17.064 13.611 1.00 82.88 188 THR A N 1
ATOM 1480 C CA . THR A 1 188 ? -4.630 -18.258 12.951 1.00 82.88 188 THR A CA 1
ATOM 1481 C C . THR A 1 188 ? -5.671 -17.942 11.883 1.00 82.88 188 THR A C 1
ATOM 1483 O O . THR A 1 188 ? -6.212 -18.857 11.265 1.00 82.88 188 THR A O 1
ATOM 1486 N N . TRP A 1 189 ? -5.996 -16.665 11.680 1.00 88.38 189 TRP A N 1
ATOM 1487 C CA . TRP A 1 189 ? -6.969 -16.227 10.687 1.00 88.38 189 TRP A CA 1
ATOM 1488 C C . TRP A 1 189 ? -6.441 -14.996 9.958 1.00 88.38 189 TRP A C 1
ATOM 1490 O O . TRP A 1 189 ? -6.172 -13.966 10.575 1.00 88.38 189 TRP A O 1
ATOM 1500 N N . HIS A 1 190 ? -6.319 -15.107 8.637 1.00 88.88 190 HIS A N 1
ATOM 1501 C CA . HIS A 1 190 ? -5.731 -14.088 7.769 1.00 88.88 190 HIS A CA 1
ATOM 1502 C C . HIS A 1 190 ? -6.777 -13.597 6.756 1.00 88.88 190 HIS A C 1
ATOM 1504 O O . HIS A 1 190 ? -6.763 -13.975 5.590 1.00 88.88 190 HIS A O 1
ATOM 1510 N N . PRO A 1 191 ? -7.755 -12.781 7.169 1.00 92.50 191 PRO A N 1
ATOM 1511 C CA . PRO A 1 191 ? -8.860 -12.414 6.289 1.00 92.50 191 PRO A CA 1
ATOM 1512 C C . PRO A 1 191 ? -8.537 -11.241 5.353 1.00 92.50 191 PRO A C 1
ATOM 1514 O O . PRO A 1 191 ? -9.439 -10.689 4.722 1.00 92.50 191 PRO A O 1
ATOM 1517 N N . LEU A 1 192 ? -7.270 -10.826 5.282 1.00 95.31 192 LEU A N 1
ATOM 1518 C CA . LEU A 1 192 ? -6.822 -9.639 4.565 1.00 95.31 192 LEU A CA 1
ATOM 1519 C C . LEU A 1 192 ? -5.597 -9.947 3.698 1.00 95.31 192 LEU A C 1
ATOM 1521 O O . LEU A 1 192 ? -4.675 -10.664 4.085 1.00 95.31 192 LEU A O 1
ATOM 1525 N N . GLU A 1 193 ? -5.548 -9.322 2.532 1.00 95.31 193 GLU A N 1
ATOM 1526 C CA . GLU A 1 193 ? -4.375 -9.269 1.664 1.00 95.31 193 GLU A CA 1
ATOM 1527 C C . GLU A 1 193 ? -4.004 -7.806 1.400 1.00 95.31 193 GLU A C 1
ATOM 1529 O O . GLU A 1 193 ? -4.834 -6.913 1.538 1.00 95.31 193 GLU A O 1
ATOM 1534 N N . VAL A 1 194 ? -2.762 -7.543 1.010 1.00 96.38 194 VAL A N 1
ATOM 1535 C CA . VAL A 1 194 ? -2.299 -6.214 0.598 1.00 96.38 194 VAL A CA 1
ATOM 1536 C C . VAL A 1 194 ? -1.745 -6.322 -0.808 1.00 96.38 194 VAL A C 1
ATOM 1538 O O . VAL A 1 194 ? -0.694 -6.920 -1.010 1.00 96.38 194 VAL A O 1
ATOM 1541 N N . LEU A 1 195 ? -2.445 -5.761 -1.787 1.00 97.44 195 LEU A N 1
ATOM 1542 C CA . LEU A 1 195 ? -1.994 -5.722 -3.176 1.00 97.44 195 LEU A CA 1
ATOM 1543 C C . LEU A 1 195 ? -1.031 -4.549 -3.332 1.00 97.44 195 LEU A C 1
ATOM 1545 O O . LEU A 1 195 ? -1.417 -3.408 -3.082 1.00 97.44 195 LEU A O 1
ATOM 1549 N N . HIS A 1 196 ? 0.218 -4.828 -3.696 1.00 96.00 196 HIS A N 1
ATOM 1550 C CA . HIS A 1 196 ? 1.296 -3.844 -3.652 1.00 96.00 196 HIS A CA 1
ATOM 1551 C C . HIS A 1 196 ? 1.886 -3.546 -5.023 1.00 96.00 196 HIS A C 1
ATOM 1553 O O . HIS A 1 196 ? 2.289 -4.465 -5.735 1.00 96.00 196 HIS A O 1
ATOM 1559 N N . PHE A 1 197 ? 1.991 -2.257 -5.353 1.00 96.50 197 PHE A N 1
ATOM 1560 C CA . PHE A 1 197 ? 2.435 -1.743 -6.652 1.00 96.50 197 PHE A CA 1
ATOM 1561 C C . PHE A 1 197 ? 3.661 -0.823 -6.498 1.00 96.50 197 PHE A C 1
ATOM 1563 O O . PHE A 1 197 ? 3.583 0.375 -6.786 1.00 96.50 197 PHE A O 1
ATOM 1570 N N . PRO A 1 198 ? 4.814 -1.360 -6.052 1.00 92.50 198 PRO A N 1
ATOM 1571 C CA . PRO A 1 198 ? 5.974 -0.565 -5.629 1.00 92.50 198 PRO A CA 1
ATOM 1572 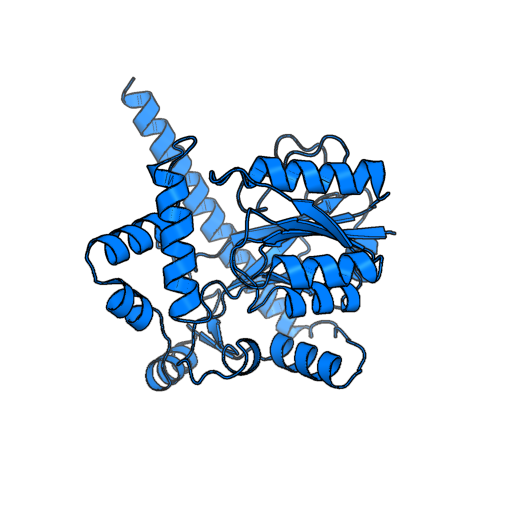C C . PRO A 1 198 ? 6.631 0.259 -6.734 1.00 92.50 198 PRO A C 1
ATOM 1574 O O . PRO A 1 198 ? 7.290 1.268 -6.442 1.00 92.50 198 PRO A O 1
ATOM 1577 N N . LEU A 1 199 ? 6.518 -0.234 -7.969 1.00 94.25 199 LEU A N 1
ATOM 1578 C CA . LEU A 1 199 ? 7.244 0.225 -9.143 1.00 94.25 199 LEU A CA 1
ATOM 1579 C C . LEU A 1 199 ? 6.288 0.203 -10.339 1.00 94.25 199 LEU A C 1
ATOM 1581 O O . LEU A 1 199 ? 5.957 -0.866 -10.850 1.00 94.25 199 LEU A O 1
ATOM 1585 N N . ARG A 1 200 ? 5.803 1.386 -10.731 1.00 95.38 200 ARG A N 1
ATOM 1586 C CA . ARG A 1 200 ? 4.691 1.544 -11.692 1.00 95.38 200 ARG A CA 1
ATOM 1587 C C . ARG A 1 200 ? 5.133 2.122 -13.030 1.00 95.38 200 ARG A C 1
ATOM 1589 O O . ARG A 1 200 ? 4.600 1.742 -14.069 1.00 95.38 200 ARG A O 1
ATOM 1596 N N . SER A 1 201 ? 6.139 2.992 -13.006 1.00 95.25 201 SER A N 1
ATOM 1597 C CA . SER A 1 201 ? 6.752 3.584 -14.195 1.00 95.25 201 SER A CA 1
ATOM 1598 C C . SER A 1 201 ? 8.223 3.889 -13.948 1.00 95.25 201 SER A C 1
ATOM 1600 O O . SER A 1 201 ? 8.677 3.985 -12.802 1.00 95.25 201 SER A O 1
ATOM 1602 N N . ARG A 1 202 ? 8.974 4.087 -15.033 1.00 94.50 202 ARG A N 1
ATOM 1603 C CA . ARG A 1 202 ? 10.377 4.523 -14.961 1.00 94.50 202 ARG A CA 1
ATOM 1604 C C . ARG A 1 202 ? 10.501 5.858 -14.230 1.00 94.50 202 ARG A C 1
ATOM 1606 O O . ARG A 1 202 ? 11.347 6.019 -13.355 1.00 94.50 202 ARG A O 1
ATOM 1613 N N . ALA A 1 203 ? 9.626 6.806 -14.563 1.00 93.88 203 ALA A N 1
ATOM 1614 C CA . ALA A 1 203 ? 9.636 8.141 -13.976 1.00 93.88 203 ALA A CA 1
ATOM 1615 C C . ALA A 1 203 ? 9.368 8.100 -12.462 1.00 93.88 203 ALA A C 1
ATOM 1617 O O . ALA A 1 203 ? 10.059 8.770 -11.694 1.00 93.88 203 ALA A O 1
ATOM 1618 N N . GLN A 1 204 ? 8.404 7.280 -12.034 1.00 94.94 204 GLN A N 1
ATOM 1619 C CA . GLN A 1 204 ? 8.107 7.063 -10.621 1.00 94.94 204 GLN A CA 1
ATOM 1620 C C . GLN A 1 204 ? 9.282 6.406 -9.890 1.00 94.94 204 GLN A C 1
ATOM 1622 O O . GLN A 1 204 ? 9.679 6.889 -8.829 1.00 94.94 204 GLN A O 1
ATOM 1627 N N . TRP A 1 205 ? 9.890 5.364 -10.467 1.00 93.75 205 TRP A N 1
ATOM 1628 C CA . TRP A 1 205 ? 11.036 4.684 -9.862 1.00 93.75 205 TRP A CA 1
ATOM 1629 C C . TRP A 1 205 ? 12.220 5.626 -9.632 1.00 93.75 205 TRP A C 1
ATOM 1631 O O . TRP A 1 205 ? 12.739 5.711 -8.517 1.00 93.75 205 TRP A O 1
ATOM 1641 N N . THR A 1 206 ? 12.603 6.388 -10.659 1.00 94.31 206 THR A N 1
ATOM 1642 C CA . THR A 1 206 ? 13.714 7.345 -10.581 1.00 94.31 206 THR A CA 1
ATOM 1643 C C . THR A 1 206 ? 13.479 8.388 -9.489 1.00 94.31 206 THR A C 1
ATOM 1645 O O . THR A 1 206 ? 14.371 8.620 -8.6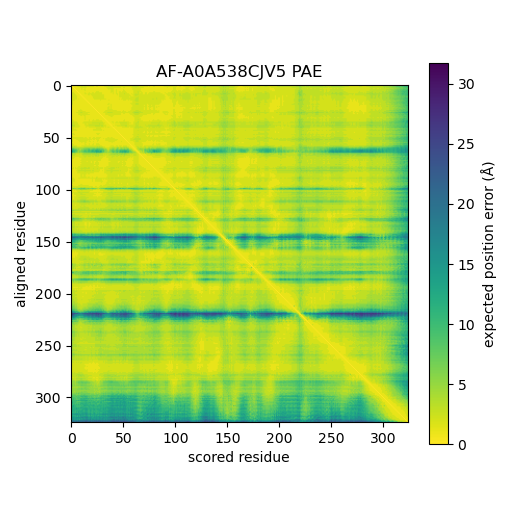70 1.00 94.31 206 THR A O 1
ATOM 1648 N N . ARG A 1 207 ? 12.272 8.972 -9.418 1.00 93.75 207 ARG A N 1
ATOM 1649 C CA . ARG A 1 207 ? 11.916 9.935 -8.360 1.00 93.75 207 ARG A CA 1
ATOM 1650 C C . ARG A 1 207 ? 11.975 9.301 -6.972 1.00 93.75 207 ARG A C 1
ATOM 1652 O O . ARG A 1 207 ? 12.642 9.840 -6.091 1.00 93.75 207 ARG A O 1
ATOM 1659 N N . LYS A 1 208 ? 11.342 8.138 -6.785 1.00 92.50 208 LYS A N 1
ATOM 1660 C CA . LYS A 1 208 ? 11.301 7.411 -5.504 1.00 92.50 208 LYS A CA 1
ATOM 1661 C C . LYS A 1 208 ? 12.706 7.123 -4.981 1.00 92.50 208 LYS A C 1
ATOM 1663 O O . LYS A 1 208 ? 13.018 7.445 -3.835 1.00 92.50 208 LYS A O 1
ATOM 1668 N N . VAL A 1 209 ? 13.571 6.583 -5.837 1.00 92.44 209 VAL A N 1
ATOM 1669 C CA . VAL A 1 209 ? 14.969 6.282 -5.509 1.00 92.44 209 VAL A CA 1
ATOM 1670 C C . VAL A 1 209 ? 15.756 7.542 -5.163 1.00 92.44 209 VAL A C 1
ATOM 1672 O O . VAL A 1 209 ? 16.509 7.535 -4.188 1.00 92.44 209 VAL A O 1
ATOM 1675 N N . GLN A 1 210 ? 15.583 8.623 -5.927 1.00 91.88 210 GLN A N 1
ATOM 1676 C CA . GLN A 1 210 ? 16.258 9.889 -5.660 1.00 91.88 210 GLN A CA 1
ATOM 1677 C C . GLN A 1 210 ? 15.854 10.462 -4.297 1.00 91.88 210 GLN A C 1
ATOM 1679 O O . GLN A 1 210 ? 16.722 10.753 -3.478 1.00 91.88 210 GLN A O 1
ATOM 1684 N N . LEU A 1 211 ? 14.550 10.581 -4.032 1.00 89.75 211 LEU A N 1
ATOM 1685 C CA . LEU A 1 211 ? 14.015 11.165 -2.798 1.00 89.75 211 LEU A CA 1
ATOM 1686 C C . LEU A 1 211 ? 14.410 10.357 -1.564 1.00 89.75 211 LEU A C 1
ATOM 1688 O O . LEU A 1 211 ? 14.847 10.916 -0.559 1.00 89.75 211 LEU A O 1
ATOM 1692 N N . GLN A 1 212 ? 14.285 9.034 -1.641 1.00 87.62 212 GLN A N 1
ATOM 1693 C CA . GLN A 1 212 ? 14.652 8.156 -0.538 1.00 87.62 212 GLN A CA 1
ATOM 1694 C C . GLN A 1 212 ? 16.168 8.124 -0.327 1.00 87.62 212 GLN A C 1
ATOM 1696 O O . GLN A 1 212 ? 16.625 8.170 0.814 1.00 87.62 212 GLN A O 1
ATOM 1701 N N . GLY A 1 213 ? 16.957 8.078 -1.402 1.00 86.62 213 GLY A N 1
ATOM 1702 C CA . GLY A 1 213 ? 18.415 8.136 -1.330 1.00 86.62 213 GLY A CA 1
ATOM 1703 C C . GLY A 1 213 ? 18.916 9.438 -0.711 1.00 86.62 213 GLY A C 1
ATOM 1704 O O . GLY A 1 213 ? 19.751 9.412 0.195 1.00 86.62 213 GLY A O 1
ATOM 1705 N N . ASP A 1 214 ? 18.345 10.570 -1.119 1.00 86.12 214 ASP A N 1
ATOM 1706 C CA . ASP A 1 214 ? 18.608 11.875 -0.516 1.00 86.12 214 ASP A CA 1
ATOM 1707 C C . ASP A 1 214 ? 18.234 11.895 0.968 1.00 86.12 214 ASP A C 1
ATOM 1709 O O . ASP A 1 214 ? 19.056 12.293 1.795 1.00 86.12 214 ASP A O 1
ATOM 1713 N N . ALA A 1 215 ? 17.050 11.396 1.332 1.00 84.56 215 ALA A N 1
ATOM 1714 C CA . ALA A 1 215 ? 16.625 11.324 2.726 1.00 84.56 215 ALA A CA 1
ATOM 1715 C C . ALA A 1 215 ? 17.593 10.491 3.586 1.00 84.56 215 ALA A C 1
ATOM 1717 O O . ALA A 1 215 ? 17.997 10.935 4.657 1.00 84.56 215 ALA A O 1
ATOM 1718 N N . PHE A 1 216 ? 18.025 9.315 3.118 1.00 80.00 216 PHE A N 1
ATOM 1719 C CA . PHE A 1 216 ? 18.920 8.442 3.889 1.00 80.00 216 PHE A CA 1
ATOM 1720 C C . PHE A 1 216 ? 20.385 8.890 3.906 1.00 80.00 216 PHE A C 1
ATOM 1722 O O . PHE A 1 216 ? 21.129 8.448 4.780 1.00 80.00 216 PHE A O 1
ATOM 1729 N N . THR A 1 217 ? 20.822 9.728 2.961 1.00 77.88 217 THR A N 1
ATOM 1730 C CA . THR A 1 217 ? 22.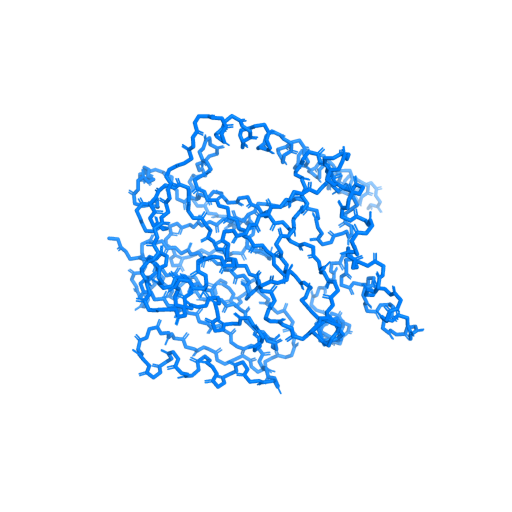221 10.189 2.894 1.00 77.88 217 THR A CA 1
ATOM 1731 C C . THR A 1 217 ? 22.439 11.585 3.457 1.00 77.88 217 THR A C 1
ATOM 1733 O O . THR A 1 217 ? 23.505 11.844 4.009 1.00 77.88 217 THR A O 1
ATOM 1736 N N . LYS A 1 218 ? 21.450 12.478 3.350 1.00 76.00 218 LYS A N 1
ATOM 1737 C CA . LYS A 1 218 ? 21.544 13.866 3.829 1.00 76.00 218 LYS A CA 1
ATOM 1738 C C . LYS A 1 218 ? 20.972 14.033 5.236 1.00 76.00 218 LYS A C 1
ATOM 1740 O O . LYS A 1 218 ? 21.488 14.838 6.004 1.00 76.00 218 LYS A O 1
ATOM 1745 N N . HIS A 1 219 ? 19.965 13.236 5.592 1.00 67.81 219 HIS A N 1
ATOM 1746 C CA . HIS A 1 219 ? 19.228 13.338 6.855 1.00 67.81 219 HIS A CA 1
ATOM 1747 C C . HIS A 1 219 ? 19.391 12.040 7.660 1.00 67.81 219 HIS A C 1
ATOM 1749 O O . HIS A 1 219 ? 18.432 11.301 7.880 1.00 67.81 219 HIS A O 1
ATOM 1755 N N . ILE A 1 220 ? 20.645 11.721 8.023 1.00 60.47 220 ILE A N 1
ATOM 1756 C CA . ILE A 1 220 ? 21.069 10.423 8.586 1.00 60.47 220 ILE A CA 1
ATOM 1757 C C . ILE A 1 220 ? 20.543 10.234 10.018 1.00 60.47 220 ILE A C 1
ATOM 1759 O O . ILE A 1 220 ? 21.281 10.285 10.997 1.00 60.47 220 ILE A O 1
ATOM 1763 N N . GLU A 1 221 ? 19.251 9.959 10.140 1.00 60.09 221 GLU A N 1
ATOM 1764 C CA . GLU A 1 221 ? 18.666 9.406 11.361 1.00 60.09 221 GLU A CA 1
ATOM 1765 C C . GLU A 1 221 ? 18.735 7.867 11.342 1.00 60.09 221 GLU A C 1
ATOM 1767 O O . GLU A 1 221 ? 18.794 7.229 12.395 1.00 60.09 221 GLU A O 1
ATOM 1772 N N . ARG A 1 222 ? 18.762 7.239 10.147 1.00 61.84 222 ARG A N 1
ATOM 1773 C CA . ARG A 1 222 ? 18.901 5.779 9.978 1.00 61.84 222 ARG A CA 1
ATOM 1774 C C . ARG A 1 222 ? 19.278 5.361 8.550 1.00 61.84 222 ARG A C 1
ATOM 1776 O O . ARG A 1 222 ? 18.965 6.050 7.588 1.00 61.84 222 ARG A O 1
ATOM 1783 N N . ALA A 1 223 ? 19.867 4.170 8.406 1.00 68.12 223 ALA A N 1
ATOM 1784 C CA . ALA A 1 223 ? 20.203 3.578 7.110 1.00 68.12 223 ALA A CA 1
ATOM 1785 C C . ALA A 1 223 ? 18.971 3.205 6.250 1.00 68.12 223 ALA A C 1
ATOM 1787 O O . ALA A 1 223 ? 17.919 2.768 6.751 1.00 68.12 223 ALA A O 1
ATOM 1788 N N . GLY A 1 224 ? 19.141 3.328 4.929 1.00 68.81 224 GLY A N 1
ATOM 1789 C CA . GLY A 1 224 ? 18.198 2.847 3.919 1.00 68.81 224 GLY A CA 1
ATOM 1790 C C . GLY A 1 224 ? 17.997 1.327 3.963 1.00 68.81 224 GLY A C 1
ATOM 1791 O O . GLY A 1 224 ? 18.744 0.594 4.609 1.00 68.81 224 GLY A O 1
ATOM 1792 N N . THR A 1 225 ? 16.956 0.836 3.287 1.00 74.62 225 THR A N 1
ATOM 1793 C CA . THR A 1 225 ? 16.782 -0.613 3.092 1.00 74.62 225 THR A CA 1
ATOM 1794 C C . THR A 1 225 ? 17.631 -1.070 1.904 1.00 74.62 225 THR A C 1
ATOM 1796 O O . THR A 1 225 ? 18.053 -0.241 1.098 1.00 74.62 225 THR A O 1
ATOM 1799 N N . GLY A 1 226 ? 17.875 -2.378 1.772 1.00 78.44 226 GLY A N 1
ATOM 1800 C CA . GLY A 1 226 ? 18.749 -2.907 0.721 1.00 78.44 226 GLY A CA 1
ATOM 1801 C C . GLY A 1 226 ? 18.337 -2.493 -0.696 1.00 78.44 226 GLY A C 1
ATOM 1802 O O . GLY A 1 226 ? 19.203 -2.138 -1.491 1.00 78.44 226 GLY A O 1
ATOM 1803 N N . TYR A 1 227 ? 17.035 -2.450 -0.992 1.00 81.19 227 TYR A N 1
ATOM 1804 C CA . TYR A 1 227 ? 16.568 -2.034 -2.314 1.00 81.19 227 TYR A CA 1
ATOM 1805 C C . TYR A 1 227 ? 16.737 -0.531 -2.549 1.00 81.19 227 TYR A C 1
ATOM 1807 O O . TYR A 1 227 ? 17.112 -0.134 -3.647 1.00 81.19 227 TYR A O 1
ATOM 1815 N N . HIS A 1 228 ? 16.518 0.297 -1.517 1.00 82.56 228 HIS A N 1
ATOM 1816 C CA . HIS A 1 228 ? 16.735 1.743 -1.608 1.00 82.56 228 HIS A CA 1
ATOM 1817 C C . HIS A 1 228 ? 18.193 2.043 -1.962 1.00 82.56 228 HIS A C 1
ATOM 1819 O O . HIS A 1 228 ? 18.462 2.860 -2.835 1.00 82.56 228 HIS A O 1
ATOM 1825 N N . LEU A 1 229 ? 19.128 1.358 -1.293 1.00 85.00 229 LEU A N 1
ATOM 1826 C CA . LEU A 1 229 ? 20.562 1.540 -1.507 1.00 85.00 229 LEU A CA 1
ATOM 1827 C C . LEU A 1 229 ? 20.976 1.073 -2.906 1.00 85.00 229 LEU A C 1
ATOM 1829 O O . LEU A 1 229 ? 21.580 1.848 -3.637 1.00 85.00 229 LEU A O 1
ATOM 1833 N N . LYS A 1 230 ? 20.556 -0.131 -3.326 1.00 87.25 230 LYS A N 1
ATOM 1834 C CA . LYS A 1 230 ? 20.785 -0.628 -4.695 1.00 87.25 230 LYS A CA 1
ATOM 1835 C C . LYS A 1 230 ? 20.234 0.334 -5.751 1.00 87.25 230 LYS A C 1
ATOM 1837 O O . LYS A 1 230 ? 20.887 0.574 -6.764 1.00 87.25 230 LYS A O 1
ATOM 1842 N N . GLY A 1 231 ? 19.033 0.867 -5.527 1.00 90.00 231 GLY A N 1
ATOM 1843 C CA . GLY A 1 231 ? 18.414 1.876 -6.381 1.00 90.00 231 GLY A CA 1
ATOM 1844 C C . GLY A 1 231 ? 19.277 3.120 -6.501 1.00 90.00 231 GLY A C 1
ATOM 1845 O O . GLY A 1 231 ? 19.646 3.547 -7.594 1.00 90.00 231 GLY A O 1
ATOM 1846 N N . TYR A 1 232 ? 19.639 3.684 -5.354 1.00 91.25 232 TYR A N 1
ATOM 1847 C CA . TYR A 1 232 ? 20.364 4.941 -5.296 1.00 91.25 232 TYR A CA 1
ATOM 1848 C C . TYR A 1 232 ? 21.784 4.821 -5.856 1.00 91.25 232 TYR A C 1
ATOM 1850 O O . TYR A 1 232 ? 22.249 5.721 -6.553 1.00 91.25 232 TYR A O 1
ATOM 1858 N N . ASP A 1 233 ? 22.447 3.685 -5.644 1.00 91.81 233 ASP A N 1
ATOM 1859 C CA . ASP A 1 233 ? 23.744 3.385 -6.251 1.00 91.81 233 ASP A CA 1
ATOM 1860 C C . ASP A 1 233 ? 23.645 3.297 -7.779 1.00 91.81 233 ASP A C 1
ATOM 1862 O O . ASP A 1 233 ? 24.498 3.844 -8.482 1.00 91.81 233 ASP A O 1
ATOM 1866 N N . ALA A 1 234 ? 22.589 2.669 -8.313 1.00 93.44 234 ALA A N 1
ATOM 1867 C CA . ALA A 1 234 ? 22.336 2.640 -9.752 1.00 93.44 234 ALA A CA 1
ATOM 1868 C C . ALA A 1 234 ? 22.095 4.051 -10.308 1.00 93.44 234 ALA A C 1
ATOM 1870 O O . ALA A 1 234 ? 22.683 4.407 -11.329 1.00 93.44 234 ALA A O 1
ATOM 1871 N N . LEU A 1 235 ? 21.317 4.882 -9.607 1.00 94.19 235 LEU A N 1
ATOM 1872 C CA . LEU A 1 235 ? 21.105 6.285 -9.970 1.00 94.19 235 LEU A CA 1
ATOM 1873 C C . LEU A 1 235 ? 22.421 7.071 -10.007 1.00 94.19 235 LEU A C 1
ATOM 1875 O O . LEU A 1 235 ? 22.726 7.716 -11.008 1.00 94.19 235 LEU A O 1
ATOM 1879 N N . ARG A 1 236 ? 23.243 6.973 -8.957 1.00 94.00 236 ARG A N 1
ATOM 1880 C CA . ARG A 1 236 ? 24.540 7.666 -8.877 1.00 94.00 236 ARG A CA 1
ATOM 1881 C C . ARG A 1 236 ? 25.545 7.187 -9.922 1.00 94.00 236 ARG A C 1
ATOM 1883 O O . ARG A 1 236 ? 26.404 7.962 -10.331 1.00 94.00 236 ARG A O 1
ATOM 1890 N N . ALA A 1 237 ? 25.445 5.929 -10.340 1.00 96.00 237 ALA A N 1
ATOM 1891 C CA . ALA A 1 237 ? 26.282 5.347 -11.382 1.00 96.00 237 ALA A CA 1
ATOM 1892 C C . ALA A 1 237 ? 25.759 5.600 -12.810 1.00 96.00 237 ALA A C 1
ATOM 1894 O O . ALA A 1 237 ? 26.377 5.117 -13.756 1.00 96.00 237 ALA A O 1
ATOM 1895 N N 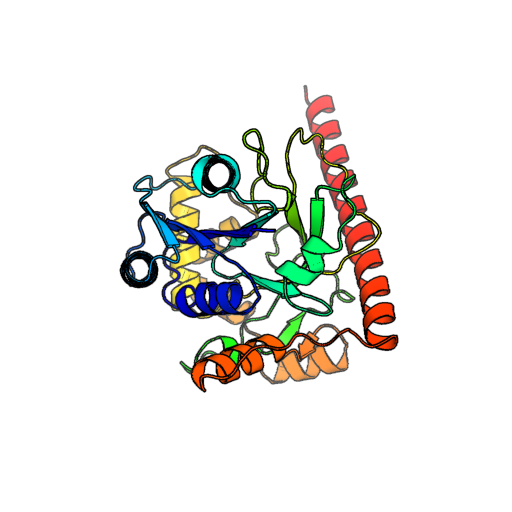. GLY A 1 238 ? 24.632 6.305 -12.980 1.00 96.00 238 GLY A N 1
ATOM 1896 C CA . GLY A 1 238 ? 24.014 6.530 -14.291 1.00 96.00 238 GLY A CA 1
ATOM 1897 C C . GLY A 1 238 ? 23.401 5.271 -14.919 1.00 96.00 238 GLY A C 1
ATOM 1898 O O . GLY A 1 238 ? 23.242 5.218 -16.131 1.00 96.00 238 GLY A O 1
ATOM 1899 N N . ARG A 1 239 ? 23.073 4.254 -14.109 1.00 96.31 239 ARG A N 1
ATOM 1900 C CA . ARG A 1 239 ? 22.516 2.951 -14.526 1.00 96.31 239 ARG A CA 1
ATOM 1901 C C . ARG A 1 239 ? 21.087 2.711 -14.020 1.00 96.31 239 ARG A C 1
ATOM 1903 O O . ARG A 1 239 ? 20.663 1.567 -13.871 1.00 96.31 239 ARG A O 1
ATOM 1910 N N . ILE A 1 240 ? 20.346 3.773 -13.696 1.00 94.94 240 ILE A N 1
ATOM 1911 C CA . ILE A 1 240 ? 18.966 3.647 -13.194 1.00 94.94 240 ILE A CA 1
ATOM 1912 C C . ILE A 1 240 ? 18.036 3.003 -14.227 1.00 94.94 240 ILE A C 1
ATOM 1914 O O . ILE A 1 240 ? 17.158 2.226 -13.864 1.00 94.94 240 ILE A O 1
ATOM 1918 N N . ASP A 1 241 ? 18.285 3.274 -15.507 1.00 93.75 241 ASP A N 1
ATOM 1919 C CA . ASP A 1 241 ? 17.519 2.737 -16.627 1.00 93.75 241 ASP A CA 1
ATOM 1920 C C . ASP A 1 241 ? 17.723 1.228 -16.787 1.00 93.75 241 ASP A C 1
ATOM 1922 O O . ASP A 1 241 ? 16.746 0.483 -16.790 1.00 93.75 241 ASP A O 1
ATOM 1926 N N . GLU A 1 242 ? 18.977 0.765 -16.800 1.00 94.56 242 GLU A N 1
ATOM 1927 C CA . GLU A 1 242 ? 19.302 -0.670 -16.812 1.00 94.56 242 GLU A CA 1
ATOM 1928 C C . GLU A 1 242 ? 18.702 -1.392 -15.600 1.00 94.56 242 GLU A C 1
ATOM 1930 O O . GLU A 1 242 ? 18.175 -2.498 -15.718 1.00 94.56 242 GLU A O 1
ATOM 1935 N N . GLN A 1 243 ? 18.755 -0.768 -14.418 1.00 92.62 243 GLN A N 1
ATOM 1936 C CA . GLN A 1 243 ? 18.147 -1.347 -13.227 1.00 92.62 243 GLN A CA 1
ATOM 1937 C C . GLN A 1 243 ? 16.627 -1.460 -13.367 1.00 92.62 243 GLN A C 1
ATOM 1939 O O . GLN A 1 243 ? 16.079 -2.513 -13.050 1.00 92.62 243 GLN A O 1
ATOM 1944 N N . TYR A 1 244 ? 15.946 -0.404 -13.813 1.00 93.19 244 TYR A N 1
ATOM 1945 C CA . TYR A 1 244 ? 14.504 -0.443 -14.041 1.00 93.19 244 TYR A CA 1
ATOM 1946 C C . TYR A 1 244 ? 14.141 -1.554 -15.032 1.00 93.19 244 TYR A C 1
ATOM 1948 O O . TYR A 1 244 ? 13.287 -2.384 -14.732 1.00 93.19 244 TYR A O 1
ATOM 1956 N N . GLU A 1 245 ? 14.840 -1.625 -16.165 1.00 93.62 245 GLU A N 1
ATOM 1957 C CA . GLU A 1 245 ? 14.617 -2.640 -17.200 1.00 93.62 245 GLU A CA 1
ATOM 1958 C C . GLU A 1 245 ? 14.832 -4.061 -16.669 1.00 93.62 245 GLU A C 1
ATOM 1960 O O . GLU A 1 245 ? 14.029 -4.941 -16.960 1.00 93.62 245 GLU A O 1
ATOM 1965 N N . SER A 1 246 ? 15.827 -4.277 -15.799 1.00 91.94 246 SER A N 1
ATOM 1966 C CA . SER A 1 246 ? 16.055 -5.578 -15.149 1.00 91.94 246 SER A CA 1
ATOM 1967 C C . SER A 1 246 ? 14.923 -6.039 -14.218 1.00 91.94 246 SER A C 1
ATOM 1969 O O . SER A 1 246 ? 14.861 -7.219 -13.870 1.00 91.94 246 SER A O 1
ATOM 1971 N N . LEU A 1 247 ? 14.049 -5.122 -13.786 1.00 91.75 247 LEU A N 1
ATOM 1972 C CA . LEU A 1 247 ? 12.912 -5.413 -12.910 1.00 91.75 247 LEU A CA 1
ATOM 1973 C C . LEU A 1 247 ? 11.614 -5.625 -13.700 1.00 91.75 247 LEU A C 1
ATOM 1975 O O . LEU A 1 247 ? 10.693 -6.243 -13.168 1.00 91.75 247 LEU A O 1
ATOM 1979 N N . VAL A 1 248 ? 11.532 -5.123 -14.940 1.00 95.25 248 VAL A N 1
ATOM 1980 C CA . VAL A 1 248 ? 10.354 -5.250 -15.810 1.00 95.25 248 VAL A CA 1
ATOM 1981 C C . VAL A 1 248 ? 10.157 -6.700 -16.240 1.00 95.25 248 VAL A C 1
ATOM 1983 O O . VAL A 1 248 ? 11.059 -7.347 -16.765 1.00 95.25 248 VAL A O 1
ATOM 1986 N N . VAL A 1 249 ? 8.934 -7.197 -16.061 1.00 95.44 249 VAL A N 1
ATOM 1987 C CA . VAL A 1 249 ? 8.515 -8.508 -16.555 1.00 95.44 249 VAL A CA 1
ATOM 1988 C C . VAL A 1 249 ? 7.862 -8.326 -17.920 1.00 95.44 249 VAL A C 1
ATOM 1990 O O . VAL A 1 249 ? 6.696 -7.938 -18.012 1.00 95.44 249 VAL A O 1
ATOM 1993 N N . ASP A 1 250 ? 8.626 -8.592 -18.977 1.00 96.00 250 ASP A N 1
ATOM 1994 C CA . ASP A 1 250 ? 8.121 -8.639 -20.351 1.00 96.00 250 ASP A CA 1
ATOM 1995 C C . ASP A 1 250 ? 7.246 -9.883 -20.614 1.00 96.00 250 ASP A C 1
ATOM 1997 O O . ASP A 1 250 ? 7.052 -10.740 -19.746 1.00 96.00 250 ASP A O 1
ATOM 2001 N N . ASP A 1 251 ? 6.675 -9.977 -21.816 1.00 95.88 251 ASP A N 1
ATOM 2002 C CA . ASP A 1 251 ? 5.766 -11.072 -22.177 1.00 95.88 251 ASP A CA 1
ATOM 2003 C C . ASP A 1 251 ? 6.465 -12.439 -22.161 1.00 95.88 251 ASP A C 1
ATOM 2005 O O . ASP A 1 251 ? 5.894 -13.418 -21.686 1.00 95.88 251 ASP A O 1
ATOM 2009 N N . ALA A 1 252 ? 7.733 -12.506 -22.573 1.00 96.50 252 ALA A N 1
ATOM 2010 C CA . ALA A 1 252 ? 8.492 -13.751 -22.559 1.00 96.50 252 ALA A CA 1
ATOM 2011 C C . ALA A 1 252 ? 8.821 -14.206 -21.123 1.00 96.50 252 ALA A C 1
ATOM 2013 O O . ALA A 1 252 ? 8.782 -15.398 -20.816 1.00 96.50 252 ALA A O 1
ATOM 2014 N N . ALA A 1 253 ? 9.165 -13.276 -20.228 1.00 94.81 253 ALA A N 1
ATOM 2015 C CA . ALA A 1 253 ? 9.376 -13.538 -18.808 1.00 94.81 253 ALA A CA 1
ATOM 2016 C C . ALA A 1 253 ? 8.072 -13.925 -18.108 1.00 94.81 253 ALA A C 1
ATOM 2018 O O . ALA A 1 253 ? 8.091 -14.819 -17.263 1.00 94.81 253 ALA A O 1
ATOM 2019 N N . LEU A 1 254 ? 6.947 -13.317 -18.492 1.00 95.75 254 LEU A N 1
ATOM 2020 C CA . LEU A 1 254 ? 5.627 -13.719 -18.020 1.00 95.75 254 LEU A CA 1
ATOM 2021 C C . LEU A 1 254 ? 5.306 -15.158 -18.403 1.00 95.75 254 LEU A C 1
ATOM 2023 O O . LEU A 1 254 ? 4.928 -15.934 -17.533 1.00 95.75 254 LEU A O 1
ATOM 2027 N N . GLU A 1 255 ? 5.437 -15.507 -19.682 1.00 96.62 255 GLU A N 1
ATOM 2028 C CA . GLU A 1 255 ? 5.140 -16.857 -20.167 1.00 96.62 255 GLU A CA 1
ATOM 2029 C C . GLU A 1 255 ? 5.955 -17.905 -19.406 1.00 96.62 255 GLU A C 1
ATOM 2031 O O . GLU A 1 255 ? 5.396 -18.893 -18.927 1.00 96.62 255 GLU A O 1
ATOM 2036 N N . ARG A 1 256 ? 7.258 -17.652 -19.211 1.00 95.38 256 ARG A N 1
ATOM 2037 C CA . ARG A 1 256 ? 8.124 -18.516 -18.395 1.00 95.38 256 ARG A CA 1
ATOM 2038 C C . ARG A 1 256 ? 7.656 -18.587 -16.944 1.00 95.38 256 ARG A C 1
ATOM 2040 O O . ARG A 1 256 ? 7.499 -19.688 -16.429 1.00 95.38 256 ARG A O 1
ATOM 2047 N N . GLY A 1 257 ? 7.391 -17.438 -16.325 1.00 93.31 257 GLY A N 1
ATOM 2048 C CA . GLY A 1 257 ? 7.015 -17.365 -14.916 1.00 93.31 257 GLY A CA 1
ATOM 2049 C C . GLY A 1 257 ? 5.648 -17.981 -14.602 1.00 93.31 257 GLY A C 1
ATOM 2050 O O . GLY A 1 257 ? 5.426 -18.497 -13.512 1.00 93.31 257 GLY A O 1
ATOM 2051 N N . ILE A 1 258 ? 4.715 -17.957 -15.555 1.00 94.38 258 ILE A N 1
ATOM 2052 C CA . ILE A 1 258 ? 3.438 -18.671 -15.438 1.00 94.38 258 ILE A CA 1
ATOM 2053 C C . ILE A 1 258 ? 3.662 -20.176 -15.600 1.00 94.38 258 ILE A C 1
ATOM 2055 O O . ILE A 1 258 ? 3.093 -20.961 -14.844 1.00 94.38 258 ILE A O 1
ATOM 2059 N N . ALA A 1 259 ? 4.494 -20.587 -16.562 1.00 94.19 259 ALA A N 1
ATOM 2060 C CA . ALA A 1 259 ? 4.774 -21.998 -16.814 1.00 94.19 259 ALA A CA 1
ATOM 2061 C C . ALA A 1 259 ? 5.520 -22.680 -15.653 1.00 94.19 259 ALA A C 1
ATOM 2063 O O . ALA A 1 259 ? 5.269 -23.853 -15.382 1.00 94.19 259 ALA A O 1
ATOM 2064 N N . ASP A 1 260 ? 6.414 -21.962 -14.967 1.00 91.88 260 ASP A N 1
ATOM 2065 C CA . ASP A 1 260 ? 7.177 -22.476 -13.821 1.00 91.88 260 ASP A CA 1
ATOM 2066 C C . ASP A 1 260 ? 6.544 -22.167 -12.449 1.00 91.88 260 ASP A C 1
ATOM 2068 O O . ASP A 1 260 ? 7.049 -22.619 -11.420 1.00 91.88 260 ASP A O 1
ATOM 2072 N N . GLY A 1 261 ? 5.423 -21.438 -12.426 1.00 90.19 261 GLY A N 1
ATOM 2073 C CA . GLY A 1 261 ? 4.670 -21.115 -11.214 1.00 90.19 261 GLY A CA 1
ATOM 2074 C C . GLY A 1 261 ? 5.279 -20.009 -10.343 1.00 90.19 261 GLY A C 1
ATOM 2075 O O . GLY A 1 261 ? 4.826 -19.817 -9.2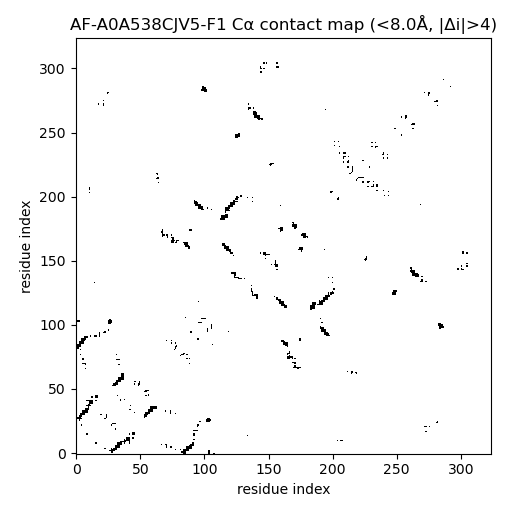12 1.00 90.19 261 GLY A O 1
ATOM 2076 N N . THR A 1 262 ? 6.280 -19.269 -10.830 1.00 90.25 262 THR A N 1
ATOM 2077 C CA . THR A 1 262 ? 6.871 -18.120 -10.118 1.00 90.25 262 THR A CA 1
ATOM 2078 C C . THR A 1 262 ? 6.036 -16.841 -10.220 1.00 90.25 262 THR A C 1
ATOM 2080 O O . THR A 1 262 ? 6.129 -15.972 -9.348 1.00 90.25 262 THR A O 1
ATOM 2083 N N . LEU A 1 263 ? 5.172 -16.736 -11.231 1.00 93.38 263 LEU A N 1
ATOM 2084 C CA . LEU A 1 263 ? 4.237 -15.632 -11.442 1.00 93.38 263 LEU A CA 1
ATOM 2085 C C . LEU A 1 263 ? 2.792 -16.135 -11.492 1.00 93.38 263 LEU A C 1
ATOM 2087 O O . LEU A 1 263 ? 2.519 -17.273 -11.858 1.00 93.38 263 LEU A O 1
ATOM 2091 N N . GLY A 1 264 ? 1.855 -15.256 -11.146 1.00 92.94 264 GLY A N 1
ATOM 2092 C CA . GLY A 1 264 ? 0.420 -15.498 -11.265 1.00 92.94 264 GLY A CA 1
ATOM 2093 C C . GLY A 1 264 ? -0.313 -14.259 -11.766 1.00 92.94 264 GLY A C 1
ATOM 2094 O O . GLY A 1 264 ? 0.043 -13.133 -11.411 1.00 92.94 264 GLY A O 1
ATOM 2095 N N . ALA A 1 265 ? -1.343 -14.469 -12.585 1.00 95.00 265 ALA A N 1
ATOM 2096 C CA . ALA A 1 265 ? -2.248 -13.404 -12.997 1.00 95.00 265 ALA A CA 1
ATOM 2097 C C . ALA A 1 265 ? -3.239 -13.077 -11.869 1.00 95.00 265 ALA A C 1
ATOM 2099 O O . ALA A 1 265 ? -3.801 -13.973 -11.241 1.00 95.00 265 ALA A O 1
ATOM 2100 N N . ASP A 1 266 ? -3.457 -11.791 -11.622 1.00 95.81 266 ASP A N 1
ATOM 2101 C CA . ASP A 1 266 ? -4.395 -11.277 -10.629 1.00 95.81 266 ASP A CA 1
ATOM 2102 C C . ASP A 1 266 ? -4.943 -9.932 -11.129 1.00 95.81 266 ASP A C 1
ATOM 2104 O O . ASP A 1 266 ? -4.241 -8.923 -11.153 1.00 95.81 266 ASP A O 1
ATOM 2108 N N . SER A 1 267 ? -6.194 -9.915 -11.593 1.00 97.38 267 SER A N 1
ATOM 2109 C CA . SER A 1 267 ? -6.829 -8.711 -12.142 1.00 97.38 267 SER A CA 1
ATOM 2110 C C . SER A 1 267 ? -7.793 -8.027 -11.179 1.00 97.38 267 SER A C 1
ATOM 2112 O O . SER A 1 267 ? -8.445 -7.055 -11.564 1.00 97.38 267 SER A O 1
ATOM 2114 N N . ARG A 1 268 ? -7.902 -8.489 -9.927 1.00 96.94 268 ARG A N 1
ATOM 2115 C CA . ARG A 1 268 ? -8.997 -8.066 -9.040 1.00 96.94 268 ARG A CA 1
ATOM 2116 C C . ARG A 1 268 ? -8.998 -6.566 -8.758 1.00 96.94 268 ARG A C 1
ATOM 2118 O O . ARG A 1 268 ? -10.060 -5.947 -8.770 1.00 96.94 268 ARG A O 1
ATOM 2125 N N . LEU A 1 269 ? -7.819 -5.958 -8.592 1.00 98.31 269 LEU A N 1
ATOM 2126 C CA . LEU A 1 269 ? -7.727 -4.510 -8.406 1.00 98.31 269 LEU A CA 1
ATOM 2127 C C . LEU A 1 269 ? -8.118 -3.752 -9.678 1.00 98.31 269 LEU A C 1
ATOM 2129 O O . LEU A 1 269 ? -8.878 -2.790 -9.599 1.00 98.31 269 LEU A O 1
ATOM 2133 N N . ARG A 1 270 ? -7.647 -4.193 -10.852 1.00 98.38 270 ARG A N 1
ATOM 2134 C CA . ARG A 1 270 ? -8.029 -3.600 -12.142 1.00 98.38 270 ARG A CA 1
ATOM 2135 C C . ARG A 1 270 ? -9.543 -3.563 -12.289 1.00 98.38 270 ARG A C 1
ATOM 2137 O O . ARG A 1 270 ? -10.118 -2.523 -12.605 1.00 98.38 270 ARG A O 1
ATOM 2144 N N . ASP A 1 271 ? -10.173 -4.707 -12.060 1.00 98.50 271 ASP A N 1
ATOM 2145 C CA . ASP A 1 271 ? -11.599 -4.895 -12.281 1.00 98.50 271 ASP A CA 1
ATOM 2146 C C . ASP A 1 271 ? -12.417 -4.100 -11.240 1.00 98.50 271 ASP A C 1
ATOM 2148 O O . ASP A 1 271 ? -13.414 -3.461 -11.592 1.00 98.50 271 ASP A O 1
ATOM 2152 N N . ALA A 1 272 ? -11.938 -4.008 -9.993 1.00 98.50 272 ALA A N 1
ATOM 2153 C CA . ALA A 1 272 ? -12.503 -3.132 -8.965 1.00 98.50 272 ALA A CA 1
ATOM 2154 C C . ALA A 1 272 ? -12.410 -1.643 -9.345 1.00 98.50 272 ALA A C 1
ATOM 2156 O O . ALA A 1 272 ? -13.415 -0.933 -9.327 1.00 98.50 272 ALA A O 1
ATOM 2157 N N . LEU A 1 273 ? -11.237 -1.159 -9.763 1.00 98.56 273 LEU A N 1
ATOM 2158 C CA . LEU A 1 273 ? -11.054 0.244 -10.154 1.00 98.56 273 LEU A CA 1
ATOM 2159 C C . LEU A 1 273 ? -11.832 0.598 -11.429 1.00 98.56 273 LEU A C 1
ATOM 2161 O O . LEU A 1 273 ? -12.308 1.722 -11.573 1.00 98.56 273 LEU A O 1
ATOM 2165 N N . ARG A 1 274 ? -12.005 -0.342 -12.366 1.00 98.44 274 ARG A N 1
ATOM 2166 C CA . ARG A 1 274 ? -12.915 -0.169 -13.514 1.00 98.44 274 ARG A CA 1
ATOM 2167 C C . ARG A 1 274 ? -14.370 -0.062 -13.068 1.00 98.44 274 ARG A C 1
ATOM 2169 O O . ARG A 1 274 ? -15.092 0.789 -13.578 1.00 98.44 274 ARG A O 1
ATOM 2176 N N . THR A 1 275 ? -14.777 -0.877 -12.097 1.00 98.56 275 THR A N 1
ATOM 2177 C CA . THR A 1 275 ? -16.125 -0.825 -11.515 1.00 98.56 275 THR A CA 1
ATOM 2178 C C . THR A 1 275 ? -16.395 0.539 -10.881 1.00 98.56 275 THR A C 1
ATOM 2180 O O . THR A 1 275 ? -17.414 1.150 -11.191 1.00 98.56 275 THR A O 1
ATOM 2183 N N . LEU A 1 276 ? -15.461 1.062 -10.079 1.00 98.31 276 LEU A N 1
ATOM 2184 C CA . LEU A 1 276 ? -15.581 2.397 -9.477 1.00 98.31 276 LEU A CA 1
ATOM 2185 C C . LEU A 1 276 ? -15.649 3.508 -10.528 1.00 98.31 276 LEU A C 1
ATOM 2187 O O . LEU A 1 276 ? -16.523 4.368 -10.455 1.00 98.31 276 LEU A O 1
ATOM 2191 N N . ARG A 1 277 ? -14.785 3.458 -11.553 1.00 97.25 277 ARG A N 1
ATOM 2192 C CA . ARG A 1 277 ? -14.807 4.415 -12.675 1.00 97.25 277 ARG A CA 1
ATOM 2193 C C . ARG A 1 277 ? -16.137 4.400 -13.439 1.00 97.25 277 ARG A C 1
ATOM 2195 O O . ARG A 1 277 ? -16.547 5.429 -13.964 1.00 97.25 277 ARG A O 1
ATOM 2202 N N . ALA A 1 278 ? -16.825 3.260 -13.475 1.00 97.94 278 ALA A N 1
ATOM 2203 C CA . ALA A 1 278 ? -18.157 3.119 -14.059 1.00 97.94 278 ALA A CA 1
ATOM 2204 C C . ALA A 1 278 ? -19.307 3.503 -13.099 1.00 97.94 278 ALA A C 1
ATOM 2206 O O . ALA A 1 278 ? -20.472 3.332 -13.455 1.00 97.94 278 ALA A O 1
ATOM 2207 N N . GLY A 1 279 ? -19.011 3.992 -11.888 1.00 97.56 279 GLY A N 1
ATOM 2208 C CA . GLY A 1 279 ? -20.009 4.320 -10.862 1.00 97.56 279 GLY A CA 1
ATOM 2209 C C . GLY A 1 279 ? -20.636 3.097 -10.181 1.00 97.56 279 GLY A C 1
ATOM 2210 O O . GLY A 1 279 ? -21.687 3.207 -9.551 1.00 97.56 279 GLY A O 1
ATOM 2211 N N . GLY A 1 280 ? -20.026 1.920 -10.334 1.00 97.62 280 GLY A N 1
ATOM 2212 C CA . GLY A 1 280 ? -20.466 0.683 -9.702 1.00 97.62 280 GLY A CA 1
ATOM 2213 C C . GLY A 1 280 ? -20.036 0.577 -8.239 1.00 97.62 280 GLY A C 1
ATOM 2214 O O . GLY A 1 280 ? -19.140 1.277 -7.772 1.00 97.62 280 GLY A O 1
ATOM 2215 N N . ARG A 1 281 ? -20.659 -0.355 -7.513 1.00 97.06 281 ARG A N 1
ATOM 2216 C CA . ARG A 1 281 ? -20.326 -0.671 -6.119 1.00 97.06 281 ARG A CA 1
ATOM 2217 C C . ARG A 1 281 ? -19.427 -1.902 -6.051 1.00 97.06 281 ARG A C 1
ATOM 2219 O O . ARG A 1 281 ? -19.693 -2.893 -6.727 1.00 97.06 281 ARG A O 1
ATOM 2226 N N . LEU A 1 282 ? -18.402 -1.853 -5.202 1.00 97.62 282 LEU A N 1
ATOM 2227 C CA . LEU A 1 282 ? -17.528 -3.000 -4.967 1.00 97.62 282 LEU A CA 1
ATOM 2228 C C . LEU A 1 282 ? -18.239 -4.099 -4.178 1.00 97.62 282 LEU A C 1
ATOM 2230 O O . LEU A 1 282 ? -18.991 -3.839 -3.236 1.00 97.62 282 LEU A O 1
ATOM 2234 N N . THR A 1 283 ? -17.945 -5.339 -4.551 1.00 95.44 283 THR A N 1
ATOM 2235 C CA . THR A 1 283 ? -18.349 -6.545 -3.829 1.00 95.44 283 THR A CA 1
ATOM 2236 C C . THR A 1 283 ? -17.136 -7.441 -3.660 1.00 95.44 283 THR A C 1
ATOM 2238 O O . THR A 1 283 ? -16.393 -7.655 -4.618 1.00 95.44 283 THR A O 1
ATOM 2241 N N . PHE A 1 284 ? -16.966 -8.001 -2.469 1.00 96.12 284 PHE A N 1
ATOM 2242 C CA . PHE A 1 284 ? -15.837 -8.863 -2.140 1.00 96.12 284 PHE A CA 1
ATOM 2243 C C . PHE A 1 284 ? -16.368 -10.256 -1.828 1.00 96.12 284 PHE A C 1
ATOM 2245 O O . PHE A 1 284 ? -16.971 -10.481 -0.776 1.00 96.12 284 PHE A O 1
ATOM 2252 N N . ALA A 1 285 ? -16.198 -11.170 -2.781 1.00 90.88 285 ALA A N 1
ATOM 2253 C CA . ALA A 1 285 ? -16.636 -12.546 -2.626 1.00 90.88 285 ALA A CA 1
ATOM 2254 C C . ALA A 1 285 ? -15.857 -13.238 -1.501 1.00 90.88 285 ALA A C 1
ATOM 2256 O O . ALA A 1 285 ? -14.678 -12.953 -1.276 1.00 90.88 285 ALA A O 1
ATOM 2257 N N . ALA A 1 286 ? -16.531 -14.148 -0.801 1.00 89.75 286 ALA A N 1
ATOM 2258 C CA . ALA A 1 286 ? -15.835 -15.094 0.052 1.00 89.75 286 ALA A CA 1
ATOM 2259 C C . ALA A 1 286 ? -14.968 -16.013 -0.829 1.00 89.75 286 ALA A C 1
ATOM 2261 O O . ALA A 1 286 ? -15.418 -16.387 -1.918 1.00 89.75 286 ALA A O 1
ATOM 2262 N N . PRO A 1 287 ? -13.749 -16.354 -0.385 1.00 89.62 287 PRO A N 1
ATOM 2263 C CA . PRO A 1 287 ? -12.927 -17.333 -1.079 1.00 89.62 287 PRO A CA 1
ATOM 2264 C C . PRO A 1 287 ? -13.630 -18.694 -1.117 1.00 89.62 287 PRO A C 1
ATOM 2266 O O . PRO A 1 287 ? -14.388 -19.060 -0.218 1.00 89.62 287 PRO A O 1
ATOM 2269 N N . THR A 1 288 ? -13.379 -19.445 -2.179 1.00 91.88 288 THR A N 1
ATOM 2270 C CA . THR A 1 288 ? -13.739 -20.861 -2.274 1.00 91.88 288 THR A CA 1
ATOM 2271 C C . THR A 1 288 ? -12.837 -21.710 -1.376 1.00 91.88 288 THR A C 1
ATOM 2273 O O . THR A 1 288 ? -11.705 -21.323 -1.083 1.00 91.88 288 THR A O 1
ATOM 2276 N N . ASP A 1 289 ? -13.278 -22.921 -1.019 1.00 89.06 289 ASP A N 1
ATOM 2277 C CA . ASP A 1 289 ? -12.467 -23.866 -0.232 1.00 89.06 289 ASP A CA 1
ATOM 2278 C C . ASP A 1 289 ? -11.076 -24.104 -0.851 1.00 89.06 289 ASP A C 1
ATOM 2280 O O . ASP A 1 289 ? -10.074 -24.205 -0.147 1.00 89.06 289 ASP A O 1
ATOM 2284 N N . ALA A 1 290 ? -10.991 -24.155 -2.185 1.00 88.38 290 ALA A N 1
ATOM 2285 C CA . ALA A 1 290 ? -9.727 -24.323 -2.896 1.00 88.38 290 ALA A CA 1
ATOM 2286 C C . ALA A 1 290 ? -8.799 -23.103 -2.741 1.00 88.38 290 ALA A C 1
ATOM 2288 O O . ALA A 1 290 ? -7.592 -23.266 -2.554 1.00 88.38 290 ALA A O 1
ATOM 2289 N N . GLU A 1 291 ? -9.349 -21.887 -2.794 1.00 88.25 291 GLU A N 1
ATOM 2290 C CA . GLU A 1 291 ? -8.596 -20.647 -2.580 1.00 88.25 291 GLU A CA 1
ATOM 2291 C C . GLU A 1 291 ? -8.148 -20.490 -1.125 1.00 88.25 291 GLU A C 1
ATOM 2293 O O . GLU A 1 291 ? -7.072 -19.945 -0.879 1.00 88.25 291 GLU A O 1
ATOM 2298 N N . ASP A 1 292 ? -8.935 -20.968 -0.161 1.00 87.88 292 ASP A N 1
ATOM 2299 C CA . ASP A 1 292 ? -8.547 -20.990 1.251 1.00 87.88 292 ASP A CA 1
ATOM 2300 C C . ASP A 1 292 ? -7.447 -22.014 1.530 1.00 87.88 292 ASP A C 1
ATOM 2302 O O . ASP A 1 292 ? -6.474 -21.689 2.211 1.00 87.88 292 ASP A O 1
ATOM 2306 N N . VAL A 1 293 ? -7.521 -23.213 0.943 1.00 86.88 293 VAL A N 1
ATOM 2307 C CA . VAL A 1 293 ? -6.440 -24.207 1.043 1.00 86.88 293 VAL A CA 1
ATOM 2308 C C . VAL A 1 293 ? -5.147 -23.671 0.427 1.00 86.88 293 VAL A C 1
ATOM 2310 O O . VAL A 1 293 ? -4.090 -23.757 1.054 1.00 86.88 293 VAL A O 1
ATOM 2313 N N . ALA A 1 294 ? -5.210 -23.081 -0.771 1.00 85.44 294 ALA A N 1
ATOM 2314 C CA . ALA A 1 294 ? -4.035 -22.489 -1.410 1.00 85.44 294 ALA A CA 1
ATOM 2315 C C . ALA A 1 294 ? -3.430 -21.372 -0.546 1.00 85.44 294 ALA A C 1
ATOM 2317 O O . ALA A 1 294 ? -2.219 -21.322 -0.344 1.00 85.44 294 ALA A O 1
ATOM 2318 N N . TYR A 1 295 ? -4.276 -20.517 0.022 1.00 87.00 295 TYR A N 1
ATOM 2319 C CA . TYR A 1 295 ? -3.853 -19.416 0.877 1.00 87.00 295 TYR A CA 1
ATOM 2320 C C . TYR A 1 295 ? -3.247 -19.875 2.214 1.00 87.00 295 TYR A C 1
ATOM 2322 O O . TYR A 1 295 ? -2.264 -19.298 2.687 1.00 87.00 295 TYR A O 1
ATOM 2330 N N . ALA A 1 296 ? -3.763 -20.955 2.803 1.00 84.94 296 ALA A N 1
ATOM 2331 C CA . ALA A 1 296 ? -3.177 -21.575 3.990 1.00 84.94 296 ALA A CA 1
ATOM 2332 C C . ALA A 1 296 ? -1.768 -22.133 3.712 1.00 84.94 296 ALA A C 1
ATOM 2334 O O . ALA A 1 296 ? -0.871 -21.988 4.540 1.00 84.94 296 ALA A O 1
ATOM 2335 N N . VAL A 1 297 ? -1.533 -22.707 2.525 1.00 84.00 297 VAL A N 1
ATOM 2336 C CA . VAL A 1 297 ? -0.184 -23.139 2.110 1.00 84.00 297 VAL A CA 1
ATOM 2337 C C . VAL A 1 297 ? 0.762 -21.943 1.988 1.00 84.00 297 VAL A C 1
ATOM 2339 O O . VAL A 1 297 ? 1.897 -22.003 2.455 1.00 84.00 297 VAL A O 1
ATOM 2342 N N . GLU A 1 298 ? 0.305 -20.835 1.405 1.00 82.56 298 GLU A N 1
ATOM 2343 C CA . GLU A 1 298 ? 1.113 -19.614 1.302 1.00 82.56 298 GLU A CA 1
ATOM 2344 C C . GLU A 1 298 ? 1.437 -19.009 2.678 1.00 82.56 298 GLU A C 1
ATOM 2346 O O . GLU A 1 298 ? 2.542 -18.506 2.875 1.00 82.56 298 GLU A O 1
ATOM 2351 N N . THR A 1 299 ? 0.515 -19.116 3.642 1.00 79.38 299 THR A N 1
ATOM 2352 C CA . THR A 1 299 ? 0.740 -18.716 5.044 1.00 79.38 299 THR A CA 1
ATOM 2353 C C . THR A 1 299 ? 1.956 -19.429 5.633 1.00 79.38 299 THR A C 1
ATOM 2355 O O . THR A 1 299 ? 2.849 -18.784 6.177 1.00 79.38 299 THR A O 1
ATOM 2358 N N . ALA A 1 300 ? 2.037 -20.752 5.464 1.00 79.31 300 ALA A N 1
ATOM 2359 C CA . ALA A 1 300 ? 3.138 -21.545 6.005 1.00 79.31 300 ALA A CA 1
ATOM 2360 C C . ALA A 1 300 ? 4.503 -21.110 5.436 1.00 79.31 300 ALA A C 1
ATOM 2362 O O . ALA A 1 300 ? 5.480 -21.000 6.176 1.00 79.31 300 ALA A O 1
ATOM 2363 N N . VAL A 1 301 ? 4.564 -20.775 4.140 1.00 78.06 301 VAL A N 1
ATOM 2364 C CA . VAL A 1 301 ? 5.794 -20.270 3.501 1.00 78.06 301 VAL A CA 1
ATOM 2365 C C . VAL A 1 301 ? 6.225 -18.921 4.095 1.00 78.06 301 VAL A C 1
ATOM 2367 O O . VAL A 1 301 ? 7.419 -18.668 4.285 1.00 78.06 301 VAL A O 1
ATOM 2370 N N . LEU A 1 302 ? 5.268 -18.043 4.416 1.00 75.81 302 LEU A N 1
ATOM 2371 C CA . LEU A 1 302 ? 5.549 -16.756 5.059 1.00 75.81 302 LEU A CA 1
ATOM 2372 C C . LEU A 1 302 ? 6.112 -16.924 6.472 1.00 75.81 302 LEU A C 1
ATOM 2374 O O . LEU A 1 302 ? 7.064 -16.219 6.833 1.00 75.81 302 LEU A O 1
ATOM 2378 N N . ASP A 1 303 ? 5.547 -17.851 7.242 1.00 76.31 303 ASP A N 1
ATOM 2379 C CA . ASP A 1 303 ? 5.991 -18.160 8.600 1.00 76.31 303 ASP A CA 1
ATOM 2380 C C . ASP A 1 303 ? 7.417 -18.721 8.601 1.00 76.31 303 ASP A C 1
ATOM 2382 O O . ASP A 1 303 ? 8.280 -18.228 9.335 1.00 76.31 303 ASP A O 1
ATOM 2386 N N . GLU A 1 304 ? 7.721 -19.664 7.705 1.00 77.69 304 GLU A N 1
ATOM 2387 C CA . GLU A 1 304 ? 9.080 -20.184 7.516 1.00 77.69 304 GLU A CA 1
ATOM 2388 C C . GLU A 1 304 ? 10.070 -19.067 7.154 1.00 77.69 304 GLU A C 1
ATOM 2390 O O . GLU A 1 304 ? 11.141 -18.941 7.762 1.00 77.69 304 GLU A O 1
ATOM 2395 N N . ALA A 1 305 ? 9.698 -18.183 6.222 1.00 76.31 305 ALA A N 1
ATOM 2396 C CA . ALA A 1 305 ? 10.519 -17.030 5.866 1.00 76.31 305 ALA A CA 1
ATOM 2397 C C . ALA A 1 305 ? 10.731 -16.080 7.060 1.00 76.31 305 ALA A C 1
ATOM 2399 O O . ALA A 1 305 ? 11.793 -15.457 7.184 1.00 76.31 305 ALA A O 1
ATOM 2400 N N . TYR A 1 306 ? 9.750 -15.942 7.959 1.00 76.12 306 TYR A N 1
ATOM 2401 C CA . TYR A 1 306 ? 9.890 -15.150 9.180 1.00 76.12 306 TYR A CA 1
ATOM 2402 C C . TYR A 1 306 ? 10.884 -15.776 10.160 1.00 76.12 306 TYR A C 1
ATOM 2404 O O . TYR A 1 306 ? 11.759 -15.059 10.653 1.00 76.12 306 TYR A O 1
ATOM 2412 N N . ILE A 1 307 ? 10.819 -17.093 10.368 1.00 77.94 307 ILE A N 1
ATOM 2413 C CA . ILE A 1 307 ? 11.753 -17.837 11.226 1.00 77.94 307 ILE A CA 1
ATOM 2414 C C . ILE A 1 307 ? 13.193 -17.661 10.732 1.00 77.94 307 ILE A C 1
ATOM 2416 O O . ILE A 1 307 ? 14.065 -17.256 11.503 1.00 77.94 307 ILE A O 1
ATOM 2420 N N . VAL A 1 308 ? 13.444 -17.853 9.432 1.00 79.12 308 VAL A N 1
ATOM 2421 C CA . VAL A 1 308 ? 14.784 -17.672 8.841 1.00 79.12 308 VAL A CA 1
ATOM 2422 C C . VAL A 1 308 ? 15.313 -16.251 9.069 1.00 79.12 308 VAL A C 1
ATOM 2424 O O . VAL A 1 308 ? 16.496 -16.048 9.349 1.00 79.12 308 VAL A O 1
ATOM 2427 N N . ARG A 1 309 ? 14.448 -15.234 8.974 1.00 77.06 309 ARG A N 1
ATOM 2428 C CA . ARG A 1 309 ? 14.835 -13.837 9.230 1.00 77.06 309 ARG A CA 1
ATOM 2429 C C . ARG A 1 309 ? 15.115 -13.563 10.702 1.00 77.06 309 ARG A C 1
ATOM 2431 O O . ARG A 1 309 ? 16.030 -12.792 10.990 1.00 77.06 309 ARG A O 1
ATOM 2438 N N . ALA A 1 310 ? 14.327 -14.137 11.607 1.00 79.12 310 ALA A N 1
ATOM 2439 C CA . ALA A 1 310 ? 14.554 -14.021 13.040 1.00 79.12 310 ALA A CA 1
ATOM 2440 C C . ALA A 1 310 ? 15.911 -14.630 13.415 1.00 79.12 310 ALA A C 1
ATOM 2442 O O . ALA A 1 310 ? 16.697 -13.956 14.077 1.00 79.12 310 ALA A O 1
ATOM 2443 N N . GLN A 1 311 ? 16.234 -15.813 12.877 1.00 82.12 311 GLN A N 1
ATOM 2444 C CA . GLN A 1 311 ? 17.536 -16.454 13.071 1.00 82.12 311 GLN A CA 1
ATOM 2445 C C . GLN A 1 311 ? 18.687 -15.567 12.580 1.00 82.12 311 GLN A C 1
ATOM 2447 O O . GLN A 1 311 ? 19.567 -15.234 13.358 1.00 82.12 311 GLN A O 1
ATOM 2452 N N . ARG A 1 312 ? 18.631 -15.052 11.341 1.00 81.31 312 ARG A N 1
ATOM 2453 C CA . ARG A 1 312 ? 19.683 -14.150 10.820 1.00 81.31 312 ARG A CA 1
ATOM 2454 C C . ARG A 1 312 ? 19.895 -12.901 11.683 1.00 81.31 312 ARG A C 1
ATOM 2456 O O . ARG A 1 312 ? 21.004 -12.378 11.755 1.00 81.31 312 ARG A O 1
ATOM 2463 N N . ARG A 1 313 ? 18.826 -12.363 12.285 1.00 80.62 313 ARG A N 1
ATOM 2464 C CA . ARG A 1 313 ? 18.925 -11.214 13.202 1.00 80.62 313 ARG A CA 1
ATOM 2465 C C . ARG A 1 313 ? 19.583 -11.603 14.518 1.00 80.62 313 ARG A C 1
ATOM 2467 O O . ARG A 1 313 ? 20.346 -10.795 15.038 1.00 80.62 313 ARG A O 1
ATOM 2474 N N . LEU A 1 314 ? 19.275 -12.792 15.031 1.00 83.31 314 LEU A N 1
ATOM 2475 C CA . LEU A 1 314 ? 19.911 -13.342 16.221 1.00 83.31 314 LEU A CA 1
ATOM 2476 C C . LEU A 1 314 ? 21.407 -13.554 15.971 1.00 83.31 314 LEU A C 1
ATOM 2478 O O . LEU A 1 314 ? 22.201 -12.965 16.692 1.00 83.31 314 LEU A O 1
ATOM 2482 N N . ASP A 1 315 ? 21.778 -14.225 14.878 1.00 85.81 315 ASP A N 1
ATOM 2483 C CA . ASP A 1 315 ? 23.180 -14.459 14.500 1.00 85.81 315 ASP A CA 1
ATOM 2484 C C . ASP A 1 315 ? 23.966 -13.134 14.398 1.00 85.81 315 ASP A C 1
ATOM 2486 O O . ASP A 1 315 ? 25.088 -13.005 14.881 1.00 85.81 315 ASP A O 1
ATOM 2490 N N . ALA A 1 316 ? 23.363 -12.100 13.796 1.00 81.81 316 ALA A N 1
ATOM 2491 C CA . ALA A 1 316 ? 23.986 -10.781 13.677 1.00 81.81 316 ALA A CA 1
ATOM 2492 C C . ALA A 1 316 ? 24.114 -10.044 15.024 1.00 81.81 316 ALA A C 1
ATOM 2494 O O . ALA A 1 316 ? 25.019 -9.225 15.193 1.00 81.81 316 ALA A O 1
ATOM 2495 N N . LEU A 1 317 ? 23.200 -10.277 15.971 1.00 83.25 317 LEU A N 1
ATOM 2496 C CA . LEU A 1 317 ? 23.306 -9.745 17.331 1.00 83.25 317 LEU A CA 1
ATOM 2497 C C . LEU A 1 317 ? 24.387 -10.482 18.120 1.00 83.25 317 LEU A C 1
ATOM 2499 O O . LEU A 1 317 ? 25.183 -9.819 18.778 1.00 83.25 317 LEU A O 1
ATOM 2503 N N . GLU A 1 318 ? 24.448 -11.807 18.008 1.00 87.31 318 GLU A N 1
ATOM 2504 C CA . GLU A 1 318 ? 25.479 -12.645 18.627 1.00 87.31 318 GLU A CA 1
ATOM 2505 C C . GLU A 1 318 ? 26.873 -12.227 18.154 1.00 87.31 318 GLU A C 1
ATOM 2507 O O . GLU A 1 318 ? 27.703 -11.867 18.982 1.00 87.31 318 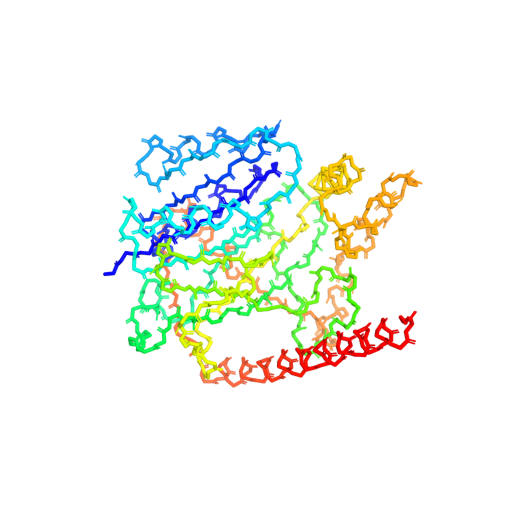GLU A O 1
ATOM 2512 N N . GLN A 1 319 ? 27.093 -12.099 16.842 1.00 85.69 319 GLN A N 1
ATOM 2513 C CA . GLN A 1 319 ? 28.367 -11.612 16.292 1.00 85.69 319 GLN A CA 1
ATOM 2514 C C . GLN A 1 319 ? 28.754 -10.221 16.815 1.00 85.69 319 GLN A C 1
ATOM 2516 O O . GLN A 1 319 ? 29.925 -9.948 17.073 1.00 85.69 319 GLN A O 1
ATOM 2521 N N . ARG A 1 320 ? 27.779 -9.316 16.976 1.00 85.25 320 ARG A N 1
ATOM 2522 C CA . ARG A 1 320 ? 28.037 -7.980 17.536 1.00 85.25 320 ARG A CA 1
ATOM 2523 C C . ARG A 1 320 ? 28.410 -8.049 19.011 1.00 85.25 320 ARG A C 1
ATOM 2525 O O . ARG A 1 320 ? 29.283 -7.294 19.421 1.00 85.25 320 ARG A O 1
ATOM 2532 N N . LEU A 1 321 ? 27.763 -8.919 19.784 1.00 85.50 321 LEU A N 1
ATOM 2533 C CA . LEU A 1 321 ? 28.080 -9.138 21.195 1.00 85.50 321 LEU A CA 1
ATOM 2534 C C . LEU A 1 321 ? 29.454 -9.792 21.372 1.00 85.50 321 LEU A C 1
ATOM 2536 O O . LEU A 1 321 ? 30.185 -9.386 22.263 1.00 85.50 321 LEU A O 1
ATOM 2540 N N . GLU A 1 322 ? 29.829 -10.735 20.507 1.00 88.69 322 GLU A N 1
ATOM 2541 C CA . GLU A 1 322 ? 31.163 -11.356 20.497 1.00 88.69 322 GLU A CA 1
ATOM 2542 C C . GLU A 1 322 ? 32.281 -10.373 20.114 1.00 88.69 322 GLU A C 1
ATOM 2544 O O . GLU A 1 322 ? 33.438 -10.579 20.470 1.00 88.69 322 GLU A O 1
ATOM 2549 N N . SER A 1 323 ? 31.947 -9.306 19.379 1.00 85.88 323 SER A N 1
ATOM 2550 C CA . SER A 1 323 ? 32.899 -8.267 18.960 1.00 85.88 323 SER A CA 1
ATOM 2551 C C . SER A 1 323 ? 33.113 -7.129 19.973 1.00 85.88 323 SER A C 1
ATOM 2553 O O . SER A 1 323 ? 33.903 -6.225 19.688 1.00 85.88 323 SER A O 1
ATOM 2555 N N . LEU A 1 324 ? 32.396 -7.141 21.106 1.00 80.88 324 LEU A N 1
ATOM 2556 C CA . LEU A 1 324 ? 32.501 -6.162 22.201 1.00 80.88 324 LEU A CA 1
ATOM 2557 C C . LEU A 1 324 ? 33.467 -6.637 23.292 1.00 80.88 324 LEU A C 1
ATOM 2559 O O . LEU A 1 324 ? 34.198 -5.765 23.813 1.00 80.88 324 LEU A O 1
#

Secondary structure (DSSP, 8-state):
--EEEEEEESS-TTTHHHHHHHHHHTT--EEEEEE-S-SSTHHHHHHHHHHTTSEEEEE----S--HHHHHHHHHHHHHHTS--SEEEEEETTEEEEESSS-HHHHHHTS-TTEEEEEEEEEEBPP----SS-HHHH--EEE-TTS----TT-TTS--EEEEEE--TT--BPGGGS-BSS--PEEETT---EEEEE-S---HHHHHHHHHHHHHHHHHS-SSPPPHHHHHHHHHHHTT-HHHHHHHH---HHHHHHHHHTTSEEE--HHHHHHHHHHTTPPP--PPPPHHHHHHHHHHHHHHHHHHHHHHHHHHHHHHHHHHT-

Radius of gyration: 19.36 Å; Cα contacts (8 Å, |Δi|>4): 562; chains: 1; bounding box: 53×44×47 Å

Solvent-accessible surface area (backbone atoms only — not comparable to full-atom values): 17285 Å² total; per-residue (Å²): 137,37,33,29,37,32,34,54,38,60,61,38,51,91,38,40,62,62,38,52,56,46,43,47,62,37,42,34,69,35,36,38,36,37,38,46,61,45,85,55,60,30,60,65,55,54,52,49,38,36,75,70,69,47,35,47,82,42,83,36,80,65,76,47,82,58,58,32,60,55,51,22,52,46,47,21,44,32,26,70,79,63,59,25,50,29,36,37,60,38,54,45,47,41,45,81,41,41,58,35,38,40,49,46,56,50,59,68,68,52,56,84,79,41,32,31,39,45,22,46,52,41,43,36,45,28,39,79,79,81,86,64,60,55,51,79,62,42,30,36,25,56,25,68,87,47,72,52,80,54,85,39,48,85,70,35,83,52,56,34,38,34,30,48,42,36,72,79,56,37,39,38,72,87,34,46,44,69,51,95,62,89,57,37,67,42,85,89,56,67,56,33,33,28,46,30,51,90,49,68,42,73,70,54,42,55,51,52,27,50,55,51,38,47,14,35,69,75,44,70,82,53,82,65,53,52,42,46,47,56,42,30,52,26,48,77,69,74,37,43,64,62,53,52,57,74,60,42,45,46,73,71,54,44,56,50,24,50,75,73,49,41,30,42,81,51,52,66,65,32,55,48,54,49,35,49,74,71,72,47,83,78,81,40,65,61,69,52,75,68,56,48,53,53,49,53,54,43,48,53,50,52,52,53,54,47,52,58,50,53,49,56,52,47,56,56,49,51,56,54,60,75,72,107

Foldseek 3Di:
DAEEEEEEDAQLPLQQLLQVLQQVLLPHQAYEYEYAPHPDCNVVSQVVCVVVVRYHYHYHPDLACPPQVVLLVRLLCCVPVVVFQKYFYDYSQKHKAFQAGGPVVRVVPDDPLAFKAKAKEWAFFEAPCPVPRQLVGRQKTFDLVQADLPQLDPNHIAIAIMGTRDNPWGADPPRRDIDPDPGDYPLPDHRIYMYGDPQRDLVVLLVVLVSNVCNCPVVPPDHDGNNSVVCVVCNVVVNNVVVSVVRHQYPVNVVVCVVVVRMDGHSLSVVSSVCVVVVHRDDRHNDDPVRVVSVVVSSVSSVVSVVVVVVVVVVVVVVVVVVD

Sequence (324 aa):
MKLVVTVLARDEADVIDAQISFHLNAGADFVIATDNNSRDGTTEILEGYVREGVLHLIHEPAEGLRQGEWVTRMARLAATDFGADWVINTDADEFWWPRGGSLKEVLAAVPEQYGIVQAFWRSFVPRPDDDAFFADRMIVRLSQQAPINDPTSFYRPVIKVAHRADPHVLVARGNHTLLDSSFLPLATWHPLEVLHFPLRSRAQWTRKVQLQGDAFTKHIERAGTGYHLKGYDALRAGRIDEQYESLVVDDAALERGIADGTLGADSRLRDALRTLRAGGRLTFAAPTDAEDVAYAVETAVLDEAYIVRAQRRLDALEQRLESL

Mean predicted aligned error: 4.7 Å